Protein AF-A0A6N2L7S1-F1 (afdb_monomer_lite)

pLDDT: mean 70.57, std 21.83, range [25.69, 96.38]

Radius of gyration: 26.54 Å; chains: 1; bounding box: 59×79×77 Å

Foldseek 3Di:
DDDDDDDPPDDCPPVVLVVVLPDPDPPPPPDDDDDDDDDDDDDDDDPPPPPPPPDPDDPVVVVVVVVVVVVVVVVVVVNVVSVVVVLVVVLVVLCVVVDDPCVVVVVVVVCVVPPHPPDPVVVVVVLLVVLVSVLLSVLLSCLSPPVLVVLLVVLCVLLVDDLVRSVVVVVVQVVVPPDDPVSLLVLLLSLLSNLCSVPSVLSNVLSVPDDDDDDALVVLLVLLVVLVVVLVVPDDDPQVRVVSLVSSLVVSCVSCPVVLCSVVVDDLLSSLLRADSNRPNVVVVSVVLVCLVVVPDDPDRQDPPDDDPPGCRRGPSSSNSVSNSSVHPVCVDSNRDPPDD

Structure (mmCIF, N/CA/C/O backbone):
data_AF-A0A6N2L7S1-F1
#
_entry.id   AF-A0A6N2L7S1-F1
#
loop_
_atom_site.group_PDB
_atom_site.id
_atom_site.type_symbol
_atom_site.label_atom_id
_atom_site.label_alt_id
_atom_site.label_comp_id
_atom_site.label_asym_id
_atom_site.label_entity_id
_atom_site.label_seq_id
_atom_site.pdbx_PDB_ins_code
_atom_site.Cartn_x
_atom_site.Cartn_y
_atom_site.Cartn_z
_atom_site.occupancy
_atom_site.B_iso_or_equiv
_atom_site.auth_seq_id
_atom_site.auth_comp_id
_atom_site.auth_asym_id
_atom_site.auth_atom_id
_atom_site.pdbx_PDB_model_num
ATOM 1 N N . MET A 1 1 ? 24.025 54.341 23.917 1.00 31.86 1 MET A N 1
ATOM 2 C CA . MET A 1 1 ? 23.744 54.220 22.474 1.00 31.86 1 MET A CA 1
ATOM 3 C C . MET A 1 1 ? 24.009 52.761 22.139 1.00 31.86 1 MET A C 1
ATOM 5 O O . MET A 1 1 ? 25.158 52.392 21.966 1.00 31.86 1 MET A O 1
ATOM 9 N N . GLU A 1 2 ? 23.108 51.860 22.527 1.00 32.94 2 GLU A N 1
ATOM 10 C CA . GLU A 1 2 ? 21.907 51.470 21.761 1.00 32.94 2 GLU A CA 1
ATOM 11 C C . GLU A 1 2 ? 22.258 51.036 20.339 1.00 32.94 2 GLU A C 1
ATOM 13 O O . GLU A 1 2 ? 22.512 51.877 19.484 1.00 32.94 2 GLU A O 1
ATOM 18 N N . LEU A 1 3 ? 22.258 49.718 20.133 1.00 32.75 3 LEU A N 1
ATOM 19 C CA . LEU A 1 3 ? 21.540 49.059 19.046 1.00 32.75 3 LEU A CA 1
ATOM 20 C C . LEU A 1 3 ? 21.247 47.623 19.500 1.00 32.75 3 LEU A C 1
ATOM 22 O O . LEU A 1 3 ? 22.090 46.730 19.461 1.00 32.75 3 LEU A O 1
ATOM 26 N N . GLU A 1 4 ? 20.045 47.486 20.045 1.00 32.34 4 GLU A N 1
ATOM 27 C CA . GLU A 1 4 ? 19.327 46.241 20.266 1.00 32.34 4 GLU A CA 1
ATOM 28 C C . GLU A 1 4 ? 18.963 45.546 18.943 1.00 32.34 4 GLU A C 1
ATOM 30 O O . GLU A 1 4 ? 18.707 46.199 17.933 1.00 32.34 4 GLU A O 1
ATOM 35 N N . MET A 1 5 ? 18.770 44.229 19.078 1.00 33.53 5 MET A N 1
ATOM 36 C CA . MET A 1 5 ? 17.765 43.396 18.406 1.00 33.53 5 MET A CA 1
ATOM 37 C C . MET A 1 5 ? 17.984 42.894 16.966 1.00 33.53 5 MET A C 1
ATOM 39 O O . MET A 1 5 ? 18.444 43.605 16.083 1.00 33.53 5 MET A O 1
ATOM 43 N N . ILE A 1 6 ? 17.437 41.675 16.766 1.00 30.23 6 ILE A N 1
ATOM 44 C CA . ILE A 1 6 ? 17.234 40.872 15.537 1.00 30.23 6 ILE A CA 1
ATOM 45 C C . ILE A 1 6 ? 18.405 39.889 15.288 1.00 30.23 6 ILE A C 1
ATOM 47 O O . ILE A 1 6 ? 19.521 40.318 15.050 1.00 30.23 6 ILE A O 1
ATOM 51 N N . SER A 1 7 ? 18.283 38.556 15.307 1.00 34.47 7 SER A N 1
ATOM 52 C CA . SER A 1 7 ? 17.150 37.632 15.462 1.00 34.47 7 SER A CA 1
ATOM 53 C C . SER A 1 7 ? 17.681 36.207 15.723 1.00 34.47 7 SER A C 1
ATOM 55 O O . SER A 1 7 ? 18.105 35.526 14.791 1.00 34.47 7 SER A O 1
ATOM 57 N N . GLU A 1 8 ? 17.609 35.717 16.960 1.00 33.09 8 GLU A N 1
ATOM 58 C CA . GLU A 1 8 ? 17.626 34.275 17.254 1.00 33.09 8 GLU A CA 1
ATOM 59 C C . GLU A 1 8 ? 16.173 33.802 17.359 1.00 33.09 8 GLU A C 1
ATOM 61 O O . GLU A 1 8 ? 15.615 33.615 18.436 1.00 33.09 8 GLU A O 1
ATOM 66 N N . SER A 1 9 ? 15.496 33.696 16.220 1.00 41.59 9 SER A N 1
ATOM 67 C CA . SER A 1 9 ? 14.125 33.186 16.178 1.00 41.59 9 SER A CA 1
ATOM 68 C C . SER A 1 9 ? 13.911 32.400 14.902 1.00 41.59 9 SER A C 1
ATOM 70 O O . SER A 1 9 ? 13.260 32.882 13.989 1.00 41.59 9 SER A O 1
ATOM 72 N N . ASN A 1 10 ? 14.511 31.220 14.815 1.00 37.53 10 ASN A N 1
ATOM 73 C CA . ASN A 1 10 ? 14.132 30.166 13.878 1.00 37.53 10 ASN A CA 1
ATOM 74 C C . ASN A 1 10 ? 14.988 28.961 14.233 1.00 37.53 10 ASN A C 1
ATOM 76 O O . ASN A 1 10 ? 16.110 28.929 13.769 1.00 37.53 10 ASN A O 1
ATOM 80 N N . HIS A 1 11 ? 14.521 28.052 15.096 1.00 44.50 11 HIS A N 1
ATOM 81 C CA . HIS A 1 11 ? 14.879 26.616 15.062 1.00 44.50 11 HIS A CA 1
ATOM 82 C C . HIS A 1 11 ? 14.251 25.774 16.184 1.00 44.50 11 HIS A C 1
ATOM 84 O O . HIS A 1 11 ? 14.793 24.734 16.532 1.00 44.50 11 HIS A O 1
ATOM 90 N N . ASP A 1 12 ? 13.076 26.134 16.718 1.00 45.81 12 ASP A N 1
ATOM 91 C CA . ASP A 1 12 ? 12.458 25.261 17.729 1.00 45.81 12 ASP A CA 1
ATOM 92 C C . ASP A 1 12 ? 10.931 25.128 17.646 1.00 45.81 12 ASP A C 1
ATOM 94 O O . ASP A 1 12 ? 10.231 24.922 18.634 1.00 45.81 12 ASP A O 1
ATOM 98 N N . CYS A 1 13 ? 10.379 25.189 16.427 1.00 49.66 13 CYS A N 1
ATOM 99 C CA . CYS A 1 13 ? 8.950 24.937 16.201 1.00 49.66 13 CYS A CA 1
ATOM 100 C C . CYS A 1 13 ? 8.521 23.530 16.647 1.00 49.66 13 CYS A C 1
ATOM 102 O O . CYS A 1 13 ? 7.393 23.355 17.107 1.00 49.66 13 CYS A O 1
ATOM 104 N N . LEU A 1 14 ? 9.414 22.538 16.551 1.00 42.81 14 LEU A N 1
ATOM 105 C CA . LEU A 1 14 ? 9.108 21.162 16.935 1.00 42.81 14 LEU A CA 1
ATOM 106 C C . LEU A 1 14 ? 9.075 20.996 18.462 1.00 42.81 14 LEU A C 1
ATOM 108 O O . LEU A 1 14 ? 8.153 20.364 18.973 1.00 42.81 14 LEU A O 1
ATOM 112 N N . SER A 1 15 ? 10.007 21.605 19.207 1.00 49.06 15 SER A N 1
ATOM 113 C CA . SER A 1 15 ? 9.988 21.540 20.676 1.00 49.06 15 SER A CA 1
ATOM 114 C C . SER A 1 15 ? 8.808 22.315 21.259 1.00 49.06 15 SER A C 1
ATOM 116 O O . SER A 1 15 ? 8.179 21.852 22.209 1.00 49.06 15 SER A O 1
ATOM 118 N N . VAL A 1 16 ? 8.440 23.451 20.656 1.00 53.25 16 VAL A N 1
ATOM 119 C CA . VAL A 1 16 ? 7.263 24.233 21.050 1.00 53.25 16 VAL A CA 1
ATOM 120 C C . VAL A 1 16 ? 5.984 23.434 20.800 1.00 53.25 16 VAL A C 1
ATOM 122 O O . VAL A 1 16 ? 5.088 23.437 21.645 1.00 53.25 16 VAL A O 1
ATOM 125 N N . TYR A 1 17 ? 5.899 22.705 19.684 1.00 48.91 17 TYR A N 1
ATOM 126 C CA . TYR A 1 17 ? 4.750 21.850 19.385 1.00 48.91 17 TYR A CA 1
ATOM 127 C C . TYR A 1 17 ? 4.678 20.628 20.318 1.00 48.91 17 TYR A C 1
ATOM 129 O O . TYR A 1 17 ? 3.624 20.344 20.885 1.00 48.91 17 TYR A O 1
ATOM 137 N N . LEU A 1 18 ? 5.808 19.963 20.578 1.00 53.00 18 LEU A N 1
ATOM 138 C CA . LEU A 1 18 ? 5.902 18.843 21.525 1.00 53.00 18 LEU A CA 1
ATOM 139 C C . LEU A 1 18 ? 5.612 19.270 22.973 1.00 53.00 18 LEU A C 1
ATOM 141 O O . LEU A 1 18 ? 4.978 18.529 23.723 1.00 53.00 18 LEU A O 1
ATOM 145 N N . ASN A 1 19 ? 6.006 20.482 23.368 1.00 52.41 19 ASN A N 1
ATOM 146 C CA . ASN A 1 19 ? 5.674 21.043 24.678 1.00 52.41 19 ASN A CA 1
ATOM 147 C C . ASN A 1 19 ? 4.196 21.447 24.791 1.00 52.41 19 ASN A C 1
ATOM 149 O O . ASN A 1 19 ? 3.648 21.393 25.889 1.00 52.41 19 ASN A O 1
ATOM 153 N N . LYS A 1 20 ? 3.526 21.789 23.682 1.00 57.06 20 LYS A N 1
ATOM 154 C CA . LYS A 1 20 ? 2.066 21.995 23.642 1.00 57.06 20 LYS A CA 1
ATOM 155 C C . LYS A 1 20 ? 1.268 20.689 23.694 1.00 57.06 20 LYS A C 1
ATOM 157 O O . LYS A 1 20 ? 0.130 20.705 24.148 1.00 57.06 20 LYS A O 1
ATOM 162 N N . LEU A 1 21 ? 1.860 19.573 23.263 1.00 46.25 21 LEU A N 1
ATOM 163 C CA . LEU A 1 21 ? 1.271 18.232 23.360 1.00 46.25 21 LEU A CA 1
ATOM 164 C C . LEU A 1 21 ? 1.403 17.609 24.761 1.00 46.25 21 LEU A C 1
ATOM 166 O O . LEU A 1 21 ? 0.723 16.626 25.055 1.00 46.25 21 LEU A O 1
ATOM 170 N N . LYS A 1 22 ? 2.244 18.166 25.647 1.00 48.47 22 LYS A N 1
ATOM 171 C CA . LYS A 1 22 ? 2.275 17.753 27.056 1.00 48.47 22 LYS A CA 1
ATOM 172 C C . LYS A 1 22 ? 0.979 18.202 27.748 1.00 48.47 22 LYS A C 1
ATOM 174 O O . LYS A 1 22 ? 0.650 19.387 27.686 1.00 48.47 22 LYS A O 1
ATOM 179 N N . PRO A 1 23 ? 0.252 17.302 28.433 1.00 43.22 23 PRO A N 1
ATOM 180 C CA . PRO A 1 23 ? -1.001 17.652 29.092 1.00 43.22 23 PRO A CA 1
ATOM 181 C C . PRO A 1 23 ? -0.764 18.708 30.181 1.00 43.22 23 PRO A C 1
ATOM 183 O O . PRO A 1 23 ? -0.111 18.446 31.189 1.00 43.22 23 PRO A O 1
ATOM 186 N N . GLN A 1 24 ? -1.314 19.907 29.984 1.00 45.56 24 GLN A N 1
ATOM 187 C CA . GLN A 1 24 ? -1.264 21.019 30.939 1.00 45.56 24 GLN A CA 1
ATOM 188 C C . GLN A 1 24 ? -2.385 20.926 31.985 1.00 45.56 24 GLN A C 1
ATOM 190 O O . GLN A 1 24 ? -3.158 21.862 32.157 1.00 45.56 24 GLN A O 1
ATOM 195 N N . ASN A 1 25 ? -2.488 19.801 32.695 1.00 39.44 25 ASN A N 1
ATOM 196 C CA . ASN A 1 25 ? -3.383 19.695 33.848 1.00 39.44 25 ASN A CA 1
ATOM 197 C C . ASN A 1 25 ? -2.580 19.419 35.124 1.00 39.44 25 ASN A C 1
ATOM 199 O O . ASN A 1 25 ? -2.326 18.260 35.441 1.00 39.44 25 ASN A O 1
ATOM 203 N N . PRO A 1 26 ? -2.218 20.462 35.893 1.00 41.34 26 PRO A N 1
ATOM 204 C CA . PRO A 1 26 ? -1.715 20.307 37.253 1.00 41.34 26 PRO A CA 1
ATOM 205 C C . PRO A 1 26 ? -2.836 20.131 38.298 1.00 41.34 26 PRO A C 1
ATOM 207 O O . PRO A 1 26 ? -2.570 20.179 39.492 1.00 41.34 26 PRO A O 1
ATOM 210 N N . GLN A 1 27 ? -4.093 19.905 37.896 1.00 41.94 27 GLN A N 1
ATOM 211 C CA . GLN A 1 27 ? -5.196 19.646 38.829 1.00 41.94 27 GLN A CA 1
ATOM 212 C C . GLN A 1 27 ? -5.637 18.183 38.806 1.00 41.94 27 GLN A C 1
ATOM 214 O O . GLN A 1 27 ? -6.716 17.847 38.335 1.00 41.94 27 GLN A O 1
ATOM 219 N N . LEU A 1 28 ? -4.773 17.315 39.324 1.00 38.22 28 LEU A N 1
ATOM 220 C CA . LEU A 1 28 ? -5.149 16.089 40.038 1.00 38.22 28 LEU A CA 1
ATOM 221 C C . LEU A 1 28 ? -3.943 15.634 40.868 1.00 38.22 28 LEU A C 1
ATOM 223 O O . LEU A 1 28 ? -3.491 14.495 40.809 1.00 38.22 28 LEU A O 1
ATOM 227 N N . ASP A 1 29 ? -3.412 16.576 41.647 1.00 34.19 29 ASP A N 1
ATOM 228 C CA . ASP A 1 29 ? -2.566 16.267 42.790 1.00 34.19 29 ASP A CA 1
ATOM 229 C C . ASP A 1 29 ? -3.495 15.872 43.948 1.00 34.19 29 ASP A C 1
ATOM 231 O O . ASP A 1 29 ? -3.912 16.684 44.770 1.00 34.19 29 ASP A O 1
ATOM 235 N N . LEU A 1 30 ? -3.922 14.610 43.944 1.00 33.94 30 LEU A N 1
ATOM 236 C CA . LEU A 1 30 ? -4.395 13.943 45.151 1.00 33.94 30 LEU A CA 1
ATOM 237 C C . LEU A 1 30 ? -3.366 12.873 45.497 1.00 33.94 30 LEU A C 1
ATOM 239 O O . LEU A 1 30 ? -3.510 11.706 45.148 1.00 33.94 30 LEU A O 1
ATOM 243 N N . VAL A 1 31 ? -2.295 13.350 46.134 1.00 34.12 31 VAL A N 1
ATOM 244 C CA . VAL A 1 31 ? -1.512 12.696 47.188 1.00 34.12 31 VAL A CA 1
ATOM 245 C C . VAL A 1 31 ? -1.509 11.166 47.125 1.00 34.12 31 VAL A C 1
ATOM 247 O O . VAL A 1 31 ? -2.366 10.495 47.699 1.00 34.12 31 VAL A O 1
ATOM 250 N N . LEU A 1 32 ? -0.440 10.614 46.559 1.00 30.20 32 LEU A N 1
ATOM 251 C CA . LEU A 1 32 ? 0.141 9.392 47.101 1.00 30.20 32 LEU A CA 1
ATOM 252 C C . LEU A 1 32 ? 1.653 9.599 47.219 1.00 30.20 32 LEU A C 1
ATOM 254 O O . LEU A 1 32 ? 2.407 9.475 46.253 1.00 30.20 32 LEU A O 1
ATOM 258 N N . GLU A 1 33 ? 2.092 9.990 48.416 1.00 29.80 33 GLU A N 1
ATOM 259 C CA . GLU A 1 33 ? 3.508 10.110 48.747 1.00 29.80 33 GLU A CA 1
ATOM 260 C C . GLU A 1 33 ? 4.236 8.772 48.539 1.00 29.80 33 GLU A C 1
ATOM 262 O O . GLU A 1 33 ? 4.063 7.794 49.263 1.00 29.80 33 GLU A O 1
ATOM 267 N N . ARG A 1 34 ? 5.086 8.775 47.513 1.00 33.88 34 ARG A N 1
ATOM 268 C CA . ARG A 1 34 ? 6.397 8.128 47.390 1.00 33.88 34 ARG A CA 1
ATOM 269 C C . ARG A 1 34 ? 6.880 7.318 48.611 1.00 33.88 34 ARG A C 1
ATOM 271 O O . ARG A 1 34 ? 7.312 7.887 49.612 1.00 33.88 34 ARG A O 1
ATOM 278 N N . ARG A 1 35 ? 7.105 6.012 48.407 1.00 28.17 35 ARG A N 1
ATOM 279 C CA . ARG A 1 35 ? 8.272 5.318 48.985 1.00 28.17 35 ARG A CA 1
ATOM 280 C C . ARG A 1 35 ? 8.756 4.148 48.109 1.00 28.17 35 ARG A C 1
ATOM 282 O O . ARG A 1 35 ? 8.061 3.156 47.973 1.00 28.17 35 ARG A O 1
ATOM 289 N N . GLY A 1 36 ? 9.990 4.275 47.603 1.00 26.50 36 GLY A N 1
ATOM 290 C CA . GLY A 1 36 ? 10.928 3.163 47.368 1.00 26.50 36 GLY A CA 1
ATOM 291 C C . GLY A 1 36 ? 10.921 2.459 46.003 1.00 26.50 36 GLY A C 1
ATOM 292 O O . GLY A 1 36 ? 10.089 1.604 45.744 1.00 26.50 36 GLY A O 1
ATOM 293 N N . PHE A 1 37 ? 11.940 2.738 45.185 1.00 32.38 37 PHE A N 1
ATOM 294 C CA . PHE A 1 37 ? 12.461 1.823 44.155 1.00 32.38 37 PHE A CA 1
ATOM 295 C C . PHE A 1 37 ? 13.005 0.536 44.804 1.00 32.38 37 PHE A C 1
ATOM 297 O O . PHE A 1 37 ? 13.737 0.685 45.775 1.00 32.38 37 PHE A O 1
ATOM 304 N N . VAL A 1 38 ? 12.751 -0.655 44.228 1.00 29.78 38 VAL A N 1
ATOM 305 C CA . VAL A 1 38 ? 13.726 -1.736 43.900 1.00 29.78 38 VAL A CA 1
ATOM 306 C C . VAL A 1 38 ? 13.044 -2.822 43.028 1.00 29.78 38 VAL A C 1
ATOM 308 O O . VAL A 1 38 ? 11.978 -3.317 43.363 1.00 29.78 38 VAL A O 1
ATOM 311 N N . LYS A 1 39 ? 13.720 -3.131 41.910 1.00 30.72 39 LYS A N 1
ATOM 312 C CA . LYS A 1 39 ? 13.829 -4.347 41.068 1.00 30.72 39 LYS A CA 1
ATOM 313 C C . LYS A 1 3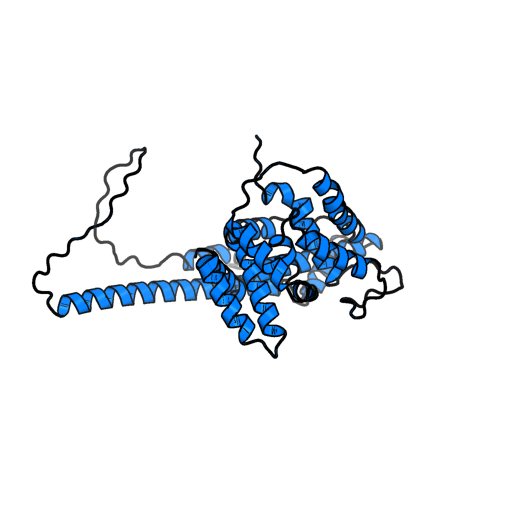9 ? 12.960 -5.616 41.262 1.00 30.72 39 LYS A C 1
ATOM 315 O O . LYS A 1 39 ? 12.828 -6.147 42.354 1.00 30.72 39 LYS A O 1
ATOM 320 N N . ASP A 1 40 ? 12.682 -6.177 40.076 1.00 25.84 40 ASP A N 1
ATOM 321 C CA . ASP A 1 40 ? 12.617 -7.589 39.653 1.00 25.84 40 ASP A CA 1
ATOM 322 C C . ASP A 1 40 ? 11.337 -8.433 39.857 1.00 25.84 40 ASP A C 1
ATOM 324 O O . ASP A 1 40 ? 11.034 -8.928 40.933 1.00 25.84 40 ASP A O 1
ATOM 328 N N . SER A 1 41 ? 10.750 -8.752 38.693 1.00 27.94 41 SER A N 1
ATOM 329 C CA . SER A 1 41 ? 10.197 -10.050 38.271 1.00 27.94 41 SER A CA 1
ATOM 330 C C . SER A 1 41 ? 8.797 -10.509 38.715 1.00 27.94 41 SER A C 1
ATOM 332 O O . SER A 1 41 ? 8.367 -10.361 39.849 1.00 27.94 41 SER A O 1
ATOM 334 N N . MET A 1 42 ? 8.193 -11.224 37.756 1.00 25.80 42 MET A N 1
ATOM 335 C CA . MET A 1 42 ? 7.105 -12.203 37.838 1.00 25.80 42 MET A CA 1
ATOM 336 C C . MET A 1 42 ? 5.653 -11.712 37.910 1.00 25.80 42 MET A C 1
ATOM 338 O O . MET A 1 42 ? 5.126 -11.328 38.944 1.00 25.80 42 MET A O 1
ATOM 342 N N . VAL A 1 43 ? 5.004 -11.836 36.743 1.00 37.94 43 VAL A N 1
ATOM 343 C CA . VAL A 1 43 ? 3.719 -12.521 36.514 1.00 37.94 43 VAL A CA 1
ATOM 344 C C . VAL A 1 43 ? 2.897 -12.786 37.775 1.00 37.94 43 VAL A C 1
ATOM 346 O O . VAL A 1 43 ? 3.268 -13.649 38.561 1.00 37.94 43 VAL A O 1
ATOM 349 N N . LEU A 1 44 ? 1.709 -12.186 37.849 1.00 25.69 44 LEU A N 1
ATOM 350 C CA . LEU A 1 44 ? 0.497 -12.882 38.276 1.00 25.69 44 LEU A CA 1
ATOM 351 C C . LEU A 1 44 ? -0.719 -12.205 37.638 1.00 25.69 44 LEU A C 1
ATOM 353 O O . LEU A 1 44 ? -1.035 -11.043 37.879 1.00 25.69 44 LEU A O 1
ATOM 357 N N . SER A 1 45 ? -1.346 -12.977 36.755 1.00 40.81 45 SER A N 1
ATOM 358 C CA . SER A 1 45 ? -2.745 -12.860 36.378 1.00 40.81 45 SER A CA 1
ATOM 359 C C . SER A 1 45 ? -3.588 -12.822 37.645 1.00 40.81 45 SER A C 1
ATOM 361 O O . SER A 1 45 ? -3.554 -13.779 38.414 1.00 40.81 45 SER A O 1
ATOM 363 N N . GLU A 1 46 ? -4.378 -11.773 37.830 1.00 27.77 46 GLU A N 1
ATOM 364 C CA . GLU A 1 46 ? -5.510 -11.842 38.743 1.00 27.77 46 GLU A CA 1
ATOM 365 C C . GLU A 1 46 ? -6.706 -11.171 38.074 1.00 27.77 46 GLU A C 1
ATOM 367 O O . GLU A 1 46 ? -6.792 -9.950 37.923 1.00 27.77 46 GLU A O 1
ATOM 372 N N . GLU A 1 47 ? -7.591 -12.036 37.575 1.00 33.19 47 GLU A N 1
ATOM 373 C CA . GLU A 1 47 ? -8.957 -11.714 37.204 1.00 33.19 47 GLU A CA 1
ATOM 374 C C . GLU A 1 47 ? -9.572 -10.844 38.298 1.00 33.19 47 GLU A C 1
ATOM 376 O O . GLU A 1 47 ? -9.762 -11.284 39.434 1.00 33.19 47 GLU A O 1
ATOM 381 N N . ILE A 1 48 ? -9.948 -9.616 37.948 1.00 37.28 48 ILE A N 1
ATOM 382 C CA . ILE A 1 48 ? -10.809 -8.800 38.799 1.00 37.28 48 ILE A CA 1
ATOM 383 C C . ILE A 1 48 ? -12.221 -9.385 38.691 1.00 37.28 48 ILE A C 1
ATOM 385 O O . ILE A 1 48 ? -13.105 -8.865 38.014 1.00 37.28 48 ILE A O 1
ATOM 389 N N . SER A 1 49 ? -12.428 -10.492 39.400 1.00 35.84 49 SER A N 1
ATOM 390 C CA . SER A 1 49 ? -13.733 -10.945 39.858 1.00 35.84 49 SER A CA 1
ATOM 391 C C . SER A 1 49 ? -14.208 -9.984 40.947 1.00 35.84 49 SER A C 1
ATOM 393 O O . SER A 1 49 ? -14.229 -10.312 42.134 1.00 35.84 49 SER A O 1
ATOM 395 N N . GLN A 1 50 ? -14.588 -8.762 40.568 1.00 33.84 50 GLN A N 1
ATOM 396 C CA . GLN A 1 50 ? -15.374 -7.916 41.459 1.00 33.84 50 GLN A CA 1
ATOM 397 C C . GLN A 1 50 ? -16.795 -8.462 41.488 1.00 33.84 50 GLN A C 1
ATOM 399 O O . GLN A 1 50 ? -17.670 -8.099 40.707 1.00 33.84 50 GLN A O 1
ATOM 404 N N . THR A 1 51 ? -17.000 -9.375 42.433 1.00 35.75 51 THR A N 1
ATOM 405 C CA . THR A 1 51 ? -18.319 -9.780 42.900 1.00 35.75 51 THR A CA 1
ATOM 406 C C . THR A 1 51 ? -18.962 -8.547 43.533 1.00 35.75 51 THR A C 1
ATOM 408 O O . THR A 1 51 ? -18.799 -8.282 44.725 1.00 35.75 51 THR A O 1
ATOM 411 N N . VAL A 1 52 ? -19.653 -7.744 42.724 1.00 37.50 52 VAL A N 1
ATOM 412 C CA . VAL A 1 52 ? -20.481 -6.642 43.212 1.00 37.50 52 VAL A CA 1
ATOM 413 C C . VAL A 1 52 ? -21.647 -7.280 43.957 1.00 37.50 52 VAL A C 1
ATOM 415 O O . VAL A 1 52 ? -22.620 -7.746 43.366 1.00 37.50 52 VAL A O 1
ATOM 418 N N . ARG A 1 53 ? -21.543 -7.344 45.289 1.00 37.53 53 ARG A N 1
ATOM 419 C CA . ARG A 1 53 ? -22.722 -7.511 46.138 1.00 37.53 53 ARG A CA 1
ATOM 420 C C . ARG A 1 53 ? -23.662 -6.364 45.783 1.00 37.53 53 ARG A C 1
ATOM 422 O O . ARG A 1 53 ? -23.307 -5.210 46.003 1.00 37.53 53 ARG A O 1
ATOM 429 N N . PHE A 1 54 ? -24.838 -6.689 45.246 1.00 39.78 54 PHE A N 1
ATOM 430 C CA . PHE A 1 54 ? -25.950 -5.757 45.050 1.00 39.78 54 PHE A CA 1
ATOM 431 C C . PHE A 1 54 ? -26.447 -5.254 46.419 1.00 39.78 54 PHE A C 1
ATOM 433 O O . PHE A 1 54 ? -27.486 -5.663 46.930 1.00 39.78 54 PHE A O 1
ATOM 440 N N . GLY A 1 55 ? -25.665 -4.383 47.051 1.00 42.59 55 GLY A N 1
ATOM 441 C CA . GLY A 1 55 ? -26.151 -3.441 48.042 1.00 42.59 55 GLY A CA 1
ATOM 442 C C . GLY A 1 55 ? -26.837 -2.321 47.278 1.00 42.59 55 GLY A C 1
ATOM 443 O O . GLY A 1 55 ? -26.212 -1.715 46.417 1.00 42.59 55 GLY A O 1
ATOM 444 N N . ARG A 1 56 ? -28.134 -2.140 47.548 1.00 46.28 56 ARG A N 1
ATOM 445 C CA . ARG A 1 56 ? -29.052 -1.106 47.039 1.00 46.28 56 ARG A CA 1
ATOM 446 C C . ARG A 1 56 ? -28.325 0.050 46.323 1.00 46.28 56 ARG A C 1
ATOM 448 O O . ARG A 1 56 ? -27.903 0.999 46.972 1.00 46.28 56 ARG A O 1
ATOM 455 N N . SER A 1 57 ? -28.168 -0.053 45.001 1.00 46.75 57 SER A N 1
ATOM 456 C CA . SER A 1 57 ? -27.576 1.015 44.195 1.00 46.75 57 SER A CA 1
ATOM 457 C C . SER A 1 57 ? -28.515 2.214 44.231 1.00 46.75 57 SER A C 1
ATOM 459 O O . SER A 1 57 ? -29.652 2.128 43.759 1.00 46.75 57 SER A O 1
ATOM 461 N N . THR A 1 58 ? -28.071 3.310 44.830 1.00 60.50 58 THR A N 1
ATOM 462 C CA . THR A 1 58 ? -28.761 4.594 44.731 1.00 60.50 58 THR A CA 1
ATOM 463 C C . THR A 1 58 ? -28.552 5.182 43.335 1.00 60.50 58 THR A C 1
ATOM 465 O O . THR A 1 58 ? -27.490 5.013 42.743 1.00 60.50 58 THR A O 1
ATOM 468 N N . ASP A 1 59 ? -29.571 5.857 42.799 1.00 57.22 59 ASP A N 1
ATOM 469 C CA . ASP A 1 59 ? -29.602 6.451 41.445 1.00 57.22 59 ASP A CA 1
ATOM 470 C C . ASP A 1 59 ? -28.400 7.397 41.168 1.00 57.22 59 ASP A C 1
ATOM 472 O O . ASP A 1 59 ? -27.902 7.524 40.044 1.00 57.22 59 ASP A O 1
ATOM 476 N N . ASP A 1 60 ? -27.849 7.978 42.238 1.00 66.00 60 ASP A N 1
ATOM 477 C CA . ASP A 1 60 ? -26.639 8.811 42.246 1.00 66.00 60 ASP A CA 1
ATOM 478 C C . ASP A 1 60 ? -25.363 8.061 41.809 1.00 66.00 60 ASP A C 1
ATOM 480 O O . ASP A 1 60 ? -24.506 8.635 41.131 1.00 66.00 60 ASP A O 1
ATOM 484 N N . ASP A 1 61 ? -25.230 6.769 42.130 1.00 71.62 61 ASP A N 1
ATOM 485 C CA . ASP A 1 61 ? -24.029 5.987 41.800 1.00 71.62 61 ASP A CA 1
ATOM 486 C C . ASP A 1 61 ? -23.968 5.646 40.307 1.00 71.62 61 ASP A C 1
ATOM 488 O O . ASP A 1 61 ? -22.899 5.696 39.691 1.00 71.62 61 ASP A O 1
ATOM 492 N N . LEU A 1 62 ? -25.123 5.363 39.695 1.00 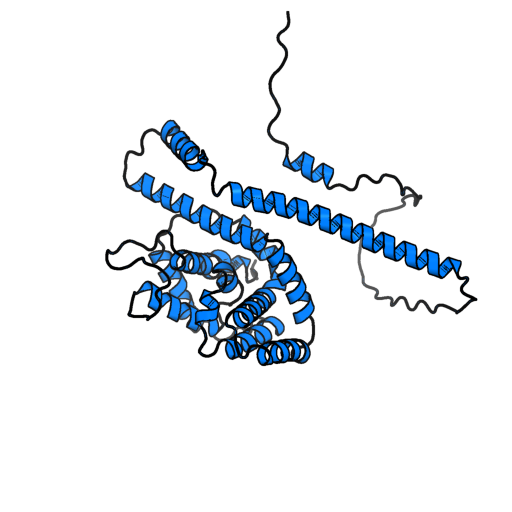72.06 62 LEU A N 1
ATOM 493 C CA . LEU A 1 62 ? -25.226 5.117 38.256 1.00 72.06 62 LEU A CA 1
ATOM 494 C C . LEU A 1 62 ? -24.933 6.399 37.467 1.00 72.06 62 LEU A C 1
ATOM 496 O O . LEU A 1 62 ? -24.203 6.367 36.473 1.00 72.06 62 LEU A O 1
ATOM 500 N N . THR A 1 63 ? -25.435 7.539 37.945 1.00 82.12 63 THR A N 1
ATOM 501 C CA . THR A 1 63 ? -25.180 8.856 37.346 1.00 82.12 63 THR A CA 1
ATOM 502 C C . THR A 1 63 ? -23.694 9.214 37.415 1.00 82.12 63 THR A C 1
ATOM 504 O O . THR A 1 63 ? -23.108 9.643 36.418 1.00 82.12 63 THR A O 1
ATOM 507 N N . LYS A 1 64 ? -23.041 8.951 38.553 1.00 80.00 64 LYS A N 1
ATOM 508 C CA . LYS A 1 64 ? -21.603 9.180 38.746 1.00 80.00 64 LYS A CA 1
ATOM 509 C C . LYS A 1 64 ? -20.732 8.285 37.859 1.00 80.00 64 LYS A C 1
ATOM 511 O O . LYS A 1 64 ? -19.795 8.786 37.236 1.00 80.00 64 LYS A O 1
ATOM 516 N N . LEU A 1 65 ? -21.055 6.992 37.755 1.00 83.31 65 LEU A N 1
ATOM 517 C CA . LEU A 1 65 ? -20.365 6.061 36.851 1.00 83.31 65 LEU A CA 1
ATOM 518 C C . LEU A 1 65 ? -20.533 6.475 35.383 1.00 83.31 65 LEU A C 1
ATOM 520 O O . LEU A 1 65 ? -19.565 6.481 34.622 1.00 83.31 65 LEU A O 1
ATOM 524 N N . THR A 1 66 ? -21.740 6.889 34.996 1.00 83.44 66 THR A N 1
ATOM 525 C CA . THR A 1 66 ? -22.029 7.335 33.627 1.00 83.44 66 THR A CA 1
ATOM 526 C C . THR A 1 66 ? -21.259 8.608 33.285 1.00 83.44 66 THR A C 1
ATOM 528 O O . THR A 1 66 ? -20.628 8.676 32.232 1.00 83.44 66 THR A O 1
ATOM 531 N N . LEU A 1 67 ? -21.233 9.595 34.188 1.00 86.19 67 LEU A N 1
ATOM 532 C CA . LEU A 1 67 ? -20.441 10.816 34.017 1.00 86.19 67 LEU A CA 1
ATOM 533 C C . LEU A 1 67 ? -18.950 10.506 33.882 1.00 86.19 67 LEU A C 1
ATOM 535 O O . LEU A 1 67 ? -18.292 11.051 32.999 1.00 86.19 67 LEU A O 1
ATOM 539 N N . GLN A 1 68 ? -18.417 9.601 34.704 1.00 88.31 68 GLN A N 1
ATOM 540 C CA . GLN A 1 68 ? -17.013 9.208 34.628 1.00 88.31 68 GLN A CA 1
ATOM 541 C C . GLN A 1 68 ? -16.663 8.577 33.271 1.00 88.31 68 GLN A C 1
ATOM 543 O O . GLN A 1 68 ? -15.640 8.926 32.682 1.00 88.31 68 GLN A O 1
ATOM 548 N N . GLU A 1 69 ? -17.507 7.690 32.741 1.00 87.75 69 GLU A N 1
ATOM 549 C CA . GLU A 1 69 ? -17.299 7.097 31.415 1.00 87.75 69 GLU A CA 1
ATOM 550 C C . GLU A 1 69 ? -17.459 8.117 30.278 1.00 87.75 69 GLU A C 1
ATOM 552 O O . GLU A 1 69 ? -16.700 8.085 29.307 1.00 87.75 69 GLU A O 1
ATOM 557 N N . VAL A 1 70 ? -18.382 9.076 30.408 1.00 88.38 70 VAL A N 1
ATOM 558 C CA . VAL A 1 70 ? -18.517 10.190 29.456 1.00 88.38 70 VAL A CA 1
ATOM 559 C C . VAL A 1 70 ? -17.261 11.060 29.459 1.00 88.38 70 VAL A C 1
ATOM 561 O O . VAL A 1 70 ? -16.735 11.348 28.386 1.00 88.38 70 VAL A O 1
ATOM 564 N N . PHE A 1 71 ? -16.719 11.413 30.628 1.00 85.12 71 PHE A N 1
ATOM 565 C CA . PHE A 1 71 ? -15.473 12.178 30.719 1.00 85.12 71 PHE A CA 1
ATOM 566 C C . PHE A 1 71 ? -14.276 11.412 30.153 1.00 85.12 71 PHE A C 1
ATOM 568 O O . PHE A 1 71 ? -13.466 11.997 29.433 1.00 85.12 71 PHE A O 1
ATOM 575 N N . LYS A 1 72 ? -14.174 10.099 30.404 1.00 87.88 72 LYS A N 1
ATOM 576 C CA . LYS A 1 72 ? -13.136 9.253 29.790 1.00 87.88 72 LYS A CA 1
ATOM 577 C C . LYS A 1 72 ? -13.240 9.261 28.267 1.00 87.88 72 LYS A C 1
ATOM 579 O O . LYS A 1 72 ? -12.234 9.466 27.588 1.00 87.88 72 LYS A O 1
ATOM 584 N N . ARG A 1 73 ? -14.450 9.094 27.723 1.00 86.81 73 ARG A N 1
ATOM 585 C CA . ARG A 1 73 ? -14.694 9.157 26.273 1.00 86.81 73 ARG A CA 1
ATOM 586 C C . ARG A 1 73 ? -14.374 10.531 25.704 1.00 86.81 73 ARG A C 1
ATOM 588 O O . ARG A 1 73 ? -13.704 10.610 24.683 1.00 86.81 73 ARG A O 1
ATOM 595 N N . GLN A 1 74 ? -14.802 11.604 26.361 1.00 88.31 74 GLN A N 1
ATOM 596 C CA . GLN A 1 74 ? -14.529 12.969 25.918 1.00 88.31 74 GLN A CA 1
ATOM 597 C C . GLN A 1 74 ? -13.028 13.276 25.926 1.00 88.31 74 GLN A C 1
ATOM 599 O O . GLN A 1 74 ? -12.523 13.871 24.978 1.00 88.31 74 GLN A O 1
ATOM 604 N N . SER A 1 75 ? -12.309 12.824 26.956 1.00 83.31 75 SER A N 1
ATOM 605 C CA . SER A 1 75 ? -10.851 12.925 27.028 1.00 83.31 75 SER A CA 1
ATOM 606 C C . SER A 1 75 ? -10.188 12.190 25.860 1.00 83.31 75 SER A C 1
ATOM 608 O O . SER A 1 75 ? -9.396 12.784 25.131 1.00 83.31 75 SER A O 1
ATOM 610 N N . ALA A 1 76 ? -10.592 10.944 25.591 1.00 84.88 76 ALA A N 1
ATOM 611 C CA . ALA A 1 76 ? -10.088 10.179 24.451 1.00 84.88 76 ALA A CA 1
ATOM 612 C C . ALA A 1 76 ? -10.382 10.867 23.104 1.00 84.88 76 ALA A C 1
ATOM 614 O O . ALA A 1 76 ? -9.491 10.977 22.265 1.00 84.88 76 ALA A O 1
ATOM 615 N N . VAL A 1 77 ? -11.600 11.387 22.909 1.00 84.56 77 VAL A N 1
ATOM 616 C CA . VAL A 1 77 ? -11.993 12.135 21.701 1.00 84.56 77 VAL A CA 1
ATOM 617 C C . VAL A 1 77 ? -11.149 13.402 21.532 1.00 84.56 77 VAL A C 1
ATOM 619 O O . VAL A 1 77 ? -10.688 13.685 20.428 1.00 84.56 77 VAL A O 1
ATOM 622 N N . SER A 1 78 ? -10.893 14.136 22.616 1.00 80.88 78 SER A N 1
ATOM 623 C CA . SER A 1 78 ? -10.036 15.328 22.609 1.00 80.88 78 SER A CA 1
ATOM 624 C C . SER A 1 78 ? -8.587 14.994 22.231 1.00 80.88 78 SER A C 1
ATOM 626 O O . SER A 1 78 ? -7.987 15.650 21.373 1.00 80.88 78 SER A O 1
ATOM 628 N N . CYS A 1 79 ? -8.032 13.922 22.806 1.00 81.38 79 CYS A N 1
ATOM 629 C CA . CYS A 1 79 ? -6.702 13.429 22.454 1.00 81.38 79 CYS A CA 1
ATOM 630 C C . CYS A 1 79 ? -6.619 13.022 20.977 1.00 81.38 79 CYS A C 1
ATOM 632 O O . CYS A 1 79 ? -5.677 13.420 20.293 1.00 81.38 79 CYS A O 1
ATOM 634 N N . ILE A 1 80 ? -7.613 12.287 20.467 1.00 83.19 80 ILE A N 1
ATOM 635 C CA . ILE A 1 80 ? -7.685 11.899 19.051 1.00 83.19 80 ILE A CA 1
ATOM 636 C C . ILE A 1 80 ? -7.745 13.141 18.161 1.00 83.19 80 ILE A C 1
ATOM 638 O O . ILE A 1 80 ? -6.986 13.225 17.206 1.00 83.19 80 ILE A O 1
ATOM 642 N N . SER A 1 81 ? -8.571 14.137 18.487 1.00 81.88 81 SER A N 1
ATOM 643 C CA . SER A 1 81 ? -8.661 15.379 17.705 1.00 81.88 81 SER A CA 1
ATOM 644 C C . SER A 1 81 ? -7.329 16.135 17.650 1.00 81.88 81 SER A C 1
ATOM 646 O O . SER A 1 81 ? -6.949 16.658 16.598 1.00 81.88 81 SER A O 1
ATOM 648 N N . THR A 1 82 ? -6.583 16.150 18.755 1.00 84.94 82 THR A N 1
ATOM 649 C CA . THR A 1 82 ? -5.265 16.792 18.816 1.00 84.94 82 THR A CA 1
ATOM 650 C C . THR A 1 82 ? -4.239 16.021 17.980 1.00 84.94 82 THR A C 1
ATOM 652 O O . THR A 1 82 ? -3.490 16.625 17.214 1.00 84.94 82 THR A O 1
ATOM 655 N N . LEU A 1 83 ? -4.237 14.686 18.072 1.00 84.19 83 LEU A N 1
ATOM 656 C CA . LEU A 1 83 ? -3.403 13.812 17.240 1.00 84.19 83 LEU A CA 1
ATOM 657 C C . LEU A 1 83 ? -3.717 13.972 15.751 1.00 84.19 83 LEU A C 1
ATOM 659 O O . LEU A 1 83 ? -2.800 14.094 14.949 1.00 84.19 83 LEU A O 1
ATOM 663 N N . GLU A 1 84 ? -4.998 14.018 15.388 1.00 82.94 84 GLU A N 1
ATOM 664 C CA . GLU A 1 84 ? -5.443 14.257 14.014 1.00 82.94 84 GLU A CA 1
ATOM 665 C C . GLU A 1 84 ? -4.940 15.606 13.495 1.00 82.94 84 GLU A C 1
ATOM 667 O O . GLU A 1 84 ? -4.436 15.676 12.381 1.00 82.94 84 GLU A O 1
ATOM 672 N N . THR A 1 85 ? -4.991 16.653 14.322 1.00 84.44 85 THR A N 1
ATOM 673 C CA . THR A 1 85 ? -4.468 17.976 13.955 1.00 84.44 85 THR A CA 1
ATOM 674 C C . THR A 1 85 ? -2.952 17.941 13.735 1.00 84.44 85 THR A C 1
ATOM 676 O O . THR A 1 85 ? -2.455 18.504 12.762 1.00 84.44 85 THR A O 1
ATOM 679 N N . GLY A 1 86 ? -2.203 17.265 14.612 1.00 83.12 86 GLY A N 1
ATOM 680 C CA . GLY A 1 86 ? -0.756 17.096 14.454 1.00 83.12 86 GLY A CA 1
ATOM 681 C C . GLY A 1 86 ? -0.383 16.281 13.217 1.00 83.12 86 GLY A C 1
ATOM 682 O O . GLY A 1 86 ? 0.564 16.628 12.512 1.00 83.12 86 GLY A O 1
ATOM 683 N N . LEU A 1 87 ? -1.158 15.240 12.917 1.00 85.25 87 LEU A N 1
ATOM 684 C CA . LEU A 1 87 ? -0.988 14.425 11.721 1.00 85.25 87 LEU A CA 1
ATOM 685 C C . LEU A 1 87 ? -1.269 15.225 10.449 1.00 85.25 87 LEU A C 1
ATOM 687 O O . LEU A 1 87 ? -0.483 15.151 9.511 1.00 85.25 87 LEU A O 1
ATOM 691 N N . ASP A 1 88 ? -2.335 16.027 10.432 1.00 81.69 88 ASP A N 1
ATOM 692 C CA . ASP A 1 88 ? -2.653 16.900 9.302 1.00 81.69 88 ASP A CA 1
ATOM 693 C C . ASP A 1 88 ? -1.526 17.918 9.069 1.00 81.69 88 ASP A C 1
ATOM 695 O O . ASP A 1 88 ? -1.139 18.158 7.927 1.00 81.69 88 ASP A O 1
ATOM 699 N N . VAL A 1 89 ? -0.939 18.483 10.130 1.00 84.00 89 VAL A N 1
ATOM 700 C CA . 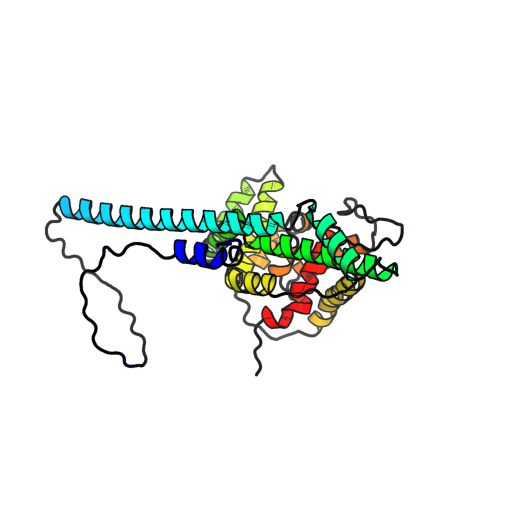VAL A 1 89 ? 0.229 19.375 10.019 1.00 84.00 89 VAL A CA 1
ATOM 701 C C . VAL A 1 89 ? 1.436 18.641 9.433 1.00 84.00 89 VAL A C 1
ATOM 703 O O . VAL A 1 89 ? 2.061 19.154 8.507 1.00 84.00 89 VAL A O 1
ATOM 706 N N . LEU A 1 90 ? 1.758 17.446 9.933 1.00 81.56 90 LEU A N 1
ATOM 707 C CA . LEU A 1 90 ? 2.904 16.661 9.465 1.00 81.56 90 LEU A CA 1
ATOM 708 C C . LEU A 1 90 ? 2.726 16.202 8.012 1.00 81.56 90 LEU A C 1
ATOM 710 O O . LEU A 1 90 ? 3.628 16.371 7.194 1.00 81.56 90 LEU A O 1
ATOM 714 N N . SER A 1 91 ? 1.551 15.667 7.683 1.00 77.69 91 SER A N 1
ATOM 715 C CA . SER A 1 91 ? 1.188 15.250 6.329 1.00 77.69 91 SER A CA 1
ATOM 716 C C . SER A 1 91 ? 1.251 16.433 5.367 1.00 77.69 91 SER A C 1
ATOM 718 O O . SER A 1 91 ? 1.878 16.340 4.312 1.00 77.69 91 SER A O 1
ATOM 720 N N . ASN A 1 92 ? 0.712 17.594 5.758 1.00 78.00 92 ASN A N 1
ATOM 721 C CA . ASN A 1 92 ? 0.830 18.806 4.956 1.00 78.00 92 ASN A CA 1
ATOM 722 C C . ASN A 1 92 ? 2.278 19.280 4.829 1.00 78.00 92 ASN A C 1
ATOM 724 O O . ASN A 1 92 ? 2.651 19.690 3.742 1.00 78.00 92 ASN A O 1
ATOM 728 N N . ALA A 1 93 ? 3.116 19.194 5.863 1.00 78.38 93 ALA A N 1
ATOM 729 C CA . ALA A 1 93 ? 4.530 19.560 5.758 1.00 78.38 93 ALA A CA 1
ATOM 730 C C . ALA A 1 93 ? 5.277 18.677 4.740 1.00 78.38 93 ALA A C 1
ATOM 732 O O . ALA A 1 93 ? 5.979 19.197 3.874 1.00 78.38 93 ALA A O 1
ATOM 733 N N . ILE A 1 94 ? 5.046 17.361 4.776 1.00 76.75 94 ILE A N 1
ATOM 734 C CA . ILE A 1 94 ? 5.607 16.388 3.819 1.00 76.75 94 ILE A CA 1
ATOM 735 C C . ILE A 1 94 ? 5.042 16.611 2.408 1.00 76.75 94 ILE A C 1
ATOM 737 O O . ILE A 1 94 ? 5.728 16.412 1.406 1.00 76.75 94 ILE A O 1
ATOM 741 N N . ARG A 1 95 ? 3.791 17.070 2.312 1.00 71.12 95 ARG A N 1
ATOM 742 C CA . ARG A 1 95 ? 3.156 17.462 1.052 1.00 71.12 95 ARG A CA 1
ATOM 743 C C . ARG A 1 95 ? 3.532 18.873 0.598 1.00 71.12 95 ARG A C 1
ATOM 745 O O . ARG A 1 95 ? 3.261 19.205 -0.543 1.00 71.12 95 ARG A O 1
ATOM 752 N N . CYS A 1 96 ? 4.093 19.731 1.439 1.00 56.25 96 CYS A N 1
ATOM 753 C CA . CYS A 1 96 ? 4.483 21.098 1.080 1.00 56.25 96 CYS A CA 1
ATOM 754 C C . CYS A 1 96 ? 5.937 21.167 0.615 1.00 56.25 96 CYS A C 1
ATOM 756 O O . CYS A 1 96 ? 6.243 22.005 -0.225 1.00 56.25 96 CYS A O 1
ATOM 758 N N . SER A 1 97 ? 6.784 20.206 0.997 1.00 56.84 97 SER A N 1
ATOM 759 C CA . SER A 1 97 ? 8.020 19.919 0.249 1.00 56.84 97 SER A CA 1
ATOM 760 C C . SER A 1 97 ? 7.762 19.391 -1.176 1.00 56.84 97 SER A C 1
ATOM 762 O O . SER A 1 97 ? 8.701 19.054 -1.881 1.00 56.84 97 SER A O 1
ATOM 764 N N . ARG A 1 98 ? 6.489 19.284 -1.594 1.00 49.78 98 ARG A N 1
ATOM 765 C CA . ARG A 1 98 ? 6.026 18.838 -2.918 1.00 49.78 98 ARG A CA 1
ATOM 766 C C . ARG A 1 98 ? 5.837 19.978 -3.925 1.00 49.78 98 ARG A C 1
ATOM 768 O O . ARG A 1 98 ? 5.500 19.668 -5.064 1.00 49.78 98 ARG A O 1
ATOM 775 N N . GLY A 1 99 ? 5.844 21.255 -3.521 1.00 45.00 99 GLY A N 1
ATOM 776 C CA . GLY A 1 99 ? 5.262 22.266 -4.413 1.00 45.00 99 GLY A CA 1
ATOM 777 C C . GLY A 1 99 ? 5.271 23.729 -4.001 1.00 45.00 99 GLY A C 1
ATOM 778 O O . GLY A 1 99 ? 4.309 24.429 -4.309 1.00 45.00 99 GLY A O 1
ATOM 779 N N . THR A 1 100 ? 6.324 24.234 -3.371 1.00 38.31 100 THR A N 1
ATOM 780 C CA . THR A 1 100 ? 6.627 25.655 -3.562 1.00 38.31 100 THR A CA 1
ATOM 781 C C . THR A 1 100 ? 7.490 25.798 -4.809 1.00 38.31 100 THR A C 1
ATOM 783 O O . THR A 1 100 ? 8.400 25.009 -5.044 1.00 38.31 100 THR A O 1
ATOM 786 N N . GLU A 1 101 ? 7.278 26.879 -5.559 1.00 41.81 101 GLU A N 1
ATOM 787 C CA . GLU A 1 101 ? 8.226 27.433 -6.544 1.00 41.81 101 GLU A CA 1
ATOM 788 C C . GLU A 1 101 ? 9.668 27.541 -5.984 1.00 41.81 101 GLU A C 1
ATOM 790 O O . GLU A 1 101 ? 10.624 27.721 -6.727 1.00 41.81 101 GLU A O 1
ATOM 795 N N . SER A 1 102 ? 9.835 27.344 -4.674 1.00 43.91 102 SER A N 1
ATOM 796 C CA . SER A 1 102 ? 11.077 27.093 -3.953 1.00 43.91 102 SER A CA 1
ATOM 797 C C . SER A 1 102 ? 11.905 25.896 -4.431 1.00 43.91 102 SER A C 1
ATOM 799 O O . SER A 1 102 ? 13.100 25.898 -4.166 1.00 43.91 102 SER A O 1
ATOM 801 N N . ASP A 1 103 ? 11.356 24.900 -5.132 1.00 45.31 103 ASP A N 1
ATOM 802 C CA . ASP A 1 103 ? 12.216 23.875 -5.748 1.00 45.31 103 ASP A CA 1
ATOM 803 C C . ASP A 1 103 ? 13.073 24.508 -6.851 1.00 45.31 103 ASP A C 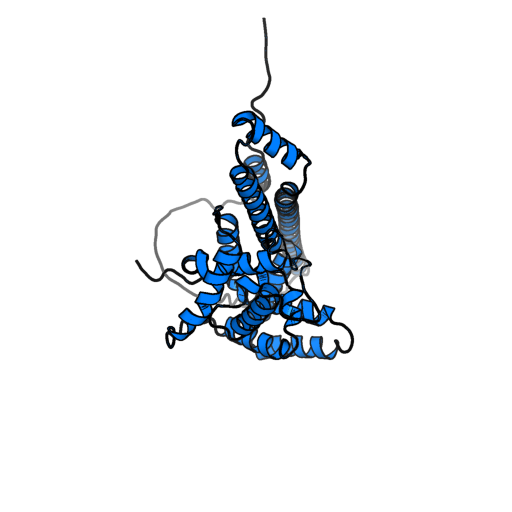1
ATOM 805 O O . ASP A 1 103 ? 14.249 24.185 -6.974 1.00 45.31 103 ASP A O 1
ATOM 809 N N . SER A 1 104 ? 12.541 25.504 -7.574 1.00 45.16 104 SER A N 1
ATOM 810 C CA . SER A 1 104 ? 13.345 26.309 -8.500 1.00 45.16 104 SER A CA 1
ATOM 811 C C . SER A 1 104 ? 14.340 27.217 -7.776 1.00 45.16 104 SER A C 1
ATOM 813 O O . SER A 1 104 ? 15.420 27.443 -8.309 1.00 45.16 104 SER A O 1
ATOM 815 N N . SER A 1 105 ? 14.038 27.661 -6.547 1.00 45.72 105 SER A N 1
ATOM 816 C CA . SER A 1 105 ? 14.955 28.487 -5.755 1.00 45.72 105 SER A CA 1
ATOM 817 C C . SER A 1 105 ? 16.052 27.673 -5.071 1.00 45.72 105 SER A C 1
ATOM 819 O O . SER A 1 105 ? 17.171 28.152 -5.017 1.00 45.72 105 SER A O 1
ATOM 821 N N . PHE A 1 106 ? 15.783 26.451 -4.596 1.00 46.94 106 PHE A N 1
ATOM 822 C CA . PHE A 1 106 ? 16.796 25.549 -4.034 1.00 46.94 106 PHE A CA 1
ATOM 823 C C . PHE A 1 106 ? 17.680 24.970 -5.143 1.00 46.94 106 PHE A C 1
ATOM 825 O O . PHE A 1 106 ? 18.894 24.887 -4.974 1.00 46.94 106 PHE A O 1
ATOM 832 N N . LEU A 1 107 ? 17.089 24.660 -6.307 1.00 47.53 107 LEU A N 1
ATOM 833 C CA . LEU A 1 107 ? 17.831 24.387 -7.538 1.00 47.53 107 LEU A CA 1
ATOM 834 C C . LEU A 1 107 ? 18.694 25.599 -7.912 1.00 47.53 107 LEU A C 1
ATOM 836 O O . LEU A 1 107 ? 19.896 25.442 -8.064 1.00 47.53 107 LEU A O 1
ATOM 840 N N . GLU A 1 108 ? 18.146 26.817 -7.995 1.00 48.19 108 GLU A N 1
ATOM 841 C CA . GLU A 1 108 ? 18.941 28.026 -8.263 1.00 48.19 108 GLU A CA 1
ATOM 842 C C . GLU A 1 108 ? 20.021 28.285 -7.208 1.00 48.19 108 GLU A C 1
ATOM 844 O O . GLU A 1 108 ? 21.087 28.767 -7.563 1.00 48.19 108 GLU A O 1
ATOM 849 N N . GLU A 1 109 ? 19.767 28.016 -5.930 1.00 49.53 109 GLU A N 1
ATOM 850 C CA . GLU A 1 109 ? 20.680 28.309 -4.823 1.00 49.53 109 GLU A CA 1
ATOM 851 C C . GLU A 1 109 ? 21.825 27.286 -4.750 1.00 49.53 109 GLU A C 1
ATOM 853 O O . GLU A 1 109 ? 22.973 27.692 -4.576 1.00 49.53 109 GLU A O 1
ATOM 858 N N . GLN A 1 110 ? 21.574 25.997 -5.028 1.00 49.19 110 GLN A N 1
ATOM 859 C CA . GLN A 1 110 ? 22.638 25.005 -5.266 1.00 49.19 110 GLN A CA 1
ATOM 860 C C . GLN A 1 110 ? 23.433 25.303 -6.547 1.00 49.19 110 GLN A C 1
ATOM 862 O O . GLN A 1 110 ? 24.661 25.261 -6.520 1.00 49.19 110 GLN A O 1
ATOM 867 N N . LEU A 1 111 ? 22.765 25.685 -7.644 1.00 50.06 111 LEU A N 1
ATOM 868 C CA . LEU A 1 111 ? 23.412 26.086 -8.905 1.00 50.06 111 LEU A CA 1
ATOM 869 C C . LEU A 1 111 ? 24.209 27.405 -8.769 1.00 50.06 111 LEU A C 1
ATOM 871 O O . LEU A 1 111 ? 25.130 27.656 -9.547 1.00 50.06 111 LEU A O 1
ATOM 875 N N . LYS A 1 112 ? 23.867 28.260 -7.792 1.00 49.31 112 LYS A N 1
ATOM 876 C CA . LYS A 1 112 ? 24.593 29.498 -7.444 1.00 49.31 112 LYS A CA 1
ATOM 877 C C . LYS A 1 112 ? 25.770 29.247 -6.494 1.00 49.31 112 LYS A C 1
ATOM 879 O O . LYS A 1 112 ? 26.741 29.996 -6.567 1.00 49.31 112 LYS A O 1
ATOM 884 N N . LEU A 1 113 ? 25.700 28.227 -5.632 1.00 51.41 113 LEU A N 1
ATOM 885 C CA . LEU A 1 113 ? 26.762 27.874 -4.680 1.00 51.41 113 LEU A CA 1
ATOM 886 C C . LEU A 1 113 ? 27.899 27.053 -5.313 1.00 51.41 113 LEU A C 1
ATOM 888 O O . LEU A 1 113 ? 29.050 27.291 -4.956 1.00 51.41 113 LEU A O 1
ATOM 892 N N . ASP A 1 114 ? 27.604 26.163 -6.269 1.00 46.19 114 ASP A N 1
ATOM 893 C CA . ASP A 1 114 ? 28.610 25.291 -6.919 1.00 46.19 114 ASP A CA 1
ATOM 894 C C . ASP A 1 114 ? 29.025 25.731 -8.339 1.00 46.19 114 ASP A C 1
ATOM 896 O O . ASP A 1 114 ? 29.851 25.095 -8.996 1.00 46.19 114 ASP A O 1
ATOM 900 N N . GLY A 1 115 ? 28.517 26.871 -8.813 1.00 49.69 115 GLY A N 1
ATOM 901 C CA . GLY A 1 115 ? 28.698 27.300 -10.199 1.00 49.69 115 GLY A CA 1
ATOM 902 C C . GLY A 1 115 ? 27.793 26.527 -11.165 1.00 49.69 115 GLY A C 1
ATOM 903 O O . GLY A 1 115 ? 27.202 25.503 -10.830 1.00 49.69 115 GLY A O 1
ATOM 904 N N . ALA A 1 116 ? 27.636 27.056 -12.383 1.00 50.56 116 ALA A N 1
ATOM 905 C CA . ALA A 1 116 ? 26.765 26.455 -13.391 1.00 50.56 116 ALA A CA 1
ATOM 906 C C . ALA A 1 116 ? 27.122 24.967 -13.609 1.00 50.56 116 ALA A C 1
ATOM 908 O O . ALA A 1 116 ? 28.313 24.660 -13.741 1.00 50.56 116 ALA A O 1
ATOM 909 N N . PRO A 1 117 ? 26.123 24.065 -13.695 1.00 50.44 117 PRO A N 1
ATOM 910 C CA . PRO A 1 117 ? 26.352 22.637 -13.821 1.00 50.44 117 PRO A CA 1
ATOM 911 C C . PRO A 1 117 ? 27.106 22.434 -15.124 1.00 50.44 117 PRO A C 1
ATOM 913 O O . PRO A 1 117 ? 26.599 22.696 -16.218 1.00 50.44 117 PRO A O 1
ATOM 916 N N . SER A 1 118 ? 28.374 22.067 -15.000 1.00 53.56 118 SER A N 1
ATOM 917 C CA . SER A 1 118 ? 29.306 22.084 -16.127 1.00 53.56 118 SER A CA 1
ATOM 918 C C . SER A 1 118 ? 29.153 20.834 -16.994 1.00 53.56 118 SER A C 1
ATOM 920 O O . SER A 1 118 ? 29.808 20.709 -18.030 1.00 53.56 118 SER A O 1
ATOM 922 N N . SER A 1 119 ? 28.265 19.908 -16.609 1.00 57.56 119 SER A N 1
ATOM 923 C CA . SER A 1 119 ? 28.005 18.679 -17.346 1.00 57.56 119 SER A CA 1
ATOM 924 C C . SER A 1 119 ? 26.531 18.259 -17.340 1.00 57.56 119 SER A C 1
ATOM 926 O O . SER A 1 119 ? 25.793 18.452 -16.377 1.00 57.56 119 SER A O 1
ATOM 928 N N . VAL A 1 120 ? 26.120 17.589 -18.420 1.00 60.69 120 VAL A N 1
ATOM 929 C CA . VAL A 1 120 ? 24.804 16.934 -18.555 1.00 60.69 120 VAL A CA 1
ATOM 930 C C . VAL A 1 120 ? 24.558 15.907 -17.433 1.00 60.69 120 VAL A C 1
ATOM 932 O O . VAL A 1 120 ? 23.412 15.678 -17.057 1.00 60.69 120 VAL A O 1
ATOM 935 N N . GLY A 1 121 ? 25.620 15.330 -16.857 1.00 61.50 121 GLY A N 1
ATOM 936 C CA . GLY A 1 121 ? 25.529 14.323 -15.796 1.00 61.50 121 GLY A CA 1
ATOM 937 C C . GLY A 1 121 ? 25.071 14.863 -14.437 1.00 61.50 121 GLY A C 1
ATOM 938 O O . GLY A 1 121 ? 24.369 14.156 -13.719 1.00 61.50 121 GLY A O 1
ATOM 939 N N . GLU A 1 122 ? 25.406 16.107 -14.090 1.00 62.69 122 GLU A N 1
ATOM 940 C CA . GLU A 1 122 ? 24.969 16.737 -12.829 1.00 62.69 122 GLU A CA 1
ATOM 941 C C . GLU A 1 122 ? 23.465 17.033 -12.841 1.00 62.69 122 GLU A C 1
ATOM 943 O O . GLU A 1 122 ? 22.767 16.797 -11.857 1.00 62.69 122 GLU A O 1
ATOM 948 N N . ILE A 1 123 ? 22.943 17.461 -13.994 1.00 66.75 123 ILE A N 1
ATOM 949 C CA . ILE A 1 123 ? 21.513 17.729 -14.193 1.00 66.75 123 ILE A CA 1
ATOM 950 C C . ILE A 1 123 ? 20.696 16.431 -14.091 1.00 66.75 123 ILE A C 1
ATOM 952 O O . ILE A 1 123 ? 19.619 16.424 -13.496 1.00 66.75 123 ILE A O 1
ATOM 956 N N . GLU A 1 124 ? 21.201 15.319 -14.638 1.00 67.75 124 GLU A N 1
ATOM 957 C CA . GLU A 1 124 ? 20.525 14.021 -14.529 1.00 67.75 124 GLU A CA 1
ATOM 958 C C . GLU A 1 124 ? 20.527 13.473 -13.096 1.00 67.75 124 GLU A C 1
ATOM 960 O O . GLU A 1 124 ? 19.485 13.017 -12.630 1.00 67.75 124 GLU A O 1
ATOM 965 N N . GLN A 1 125 ? 21.640 13.581 -12.362 1.00 72.62 125 GLN A N 1
ATOM 966 C CA . GLN A 1 125 ? 21.691 13.163 -10.953 1.00 72.62 125 GLN A CA 1
ATOM 967 C C . GLN A 1 125 ? 20.736 13.967 -10.066 1.00 72.62 125 GLN A C 1
ATOM 969 O O . GLN A 1 125 ? 20.146 13.422 -9.131 1.00 72.62 125 GLN A O 1
ATOM 974 N N . LEU A 1 126 ? 20.572 15.253 -10.364 1.00 74.75 126 LEU A N 1
ATOM 975 C CA . LEU A 1 126 ? 19.662 16.137 -9.651 1.00 74.75 126 LEU A CA 1
ATOM 976 C C . LEU A 1 126 ? 18.195 15.781 -9.932 1.00 74.75 126 LEU A C 1
ATOM 978 O O . LEU A 1 126 ? 17.391 15.704 -9.004 1.00 74.75 126 LEU A O 1
ATOM 982 N N . ALA A 1 127 ? 17.852 15.481 -11.188 1.00 73.44 127 ALA A N 1
ATOM 983 C CA . ALA A 1 127 ? 16.522 14.994 -11.557 1.00 73.44 127 ALA A CA 1
ATOM 984 C C . ALA A 1 127 ? 16.189 13.644 -10.892 1.00 73.44 127 ALA A C 1
ATOM 986 O O . ALA A 1 127 ? 15.070 13.450 -10.404 1.00 73.44 127 ALA A O 1
ATOM 987 N N . ASP A 1 128 ? 17.163 12.734 -10.812 1.00 80.44 128 ASP A N 1
ATOM 988 C CA . ASP A 1 128 ? 17.021 11.451 -10.114 1.00 80.44 128 ASP A CA 1
ATOM 989 C C . ASP A 1 128 ? 16.797 11.653 -8.604 1.00 80.44 128 ASP A C 1
ATOM 991 O O . ASP A 1 128 ? 15.937 11.002 -8.005 1.00 80.44 128 ASP A O 1
ATOM 995 N N . PHE A 1 129 ? 17.516 12.597 -7.985 1.00 81.06 129 PHE A N 1
ATOM 996 C CA . PHE A 1 129 ? 17.344 12.952 -6.574 1.00 81.06 129 PHE A CA 1
ATOM 997 C C . PHE A 1 129 ? 15.956 13.530 -6.277 1.00 81.06 129 PHE A C 1
ATOM 999 O O . PHE A 1 129 ? 15.312 13.130 -5.303 1.00 81.06 129 PHE A O 1
ATOM 1006 N N . VAL A 1 130 ? 15.466 14.445 -7.117 1.00 83.06 130 VAL A N 1
ATOM 1007 C CA . VAL A 1 130 ? 14.118 15.022 -6.983 1.00 83.06 130 VAL A CA 1
ATOM 1008 C C . VAL A 1 130 ? 13.053 13.932 -7.115 1.00 83.06 130 VAL A C 1
ATOM 1010 O O . VAL A 1 130 ? 12.162 13.835 -6.271 1.00 83.06 130 VAL A O 1
ATOM 1013 N N . THR A 1 131 ? 13.185 13.055 -8.112 1.00 85.06 131 THR A N 1
ATOM 1014 C CA . THR A 1 131 ? 12.249 11.943 -8.340 1.00 85.06 131 THR A CA 1
ATOM 1015 C C . THR A 1 131 ? 12.234 10.966 -7.159 1.00 85.06 131 THR A C 1
ATOM 1017 O O . THR A 1 131 ? 11.171 10.569 -6.679 1.00 85.06 131 THR A O 1
ATOM 1020 N N . TRP A 1 132 ? 13.406 10.627 -6.614 1.00 88.25 132 TRP A N 1
ATOM 1021 C CA . TRP A 1 132 ? 13.502 9.784 -5.422 1.00 88.25 132 TRP A CA 1
ATOM 1022 C C . TRP A 1 132 ? 12.822 10.420 -4.204 1.00 88.25 132 TRP A C 1
ATOM 1024 O O . TRP A 1 132 ? 12.059 9.750 -3.504 1.00 88.25 132 TRP A O 1
ATOM 1034 N N . ASN A 1 133 ? 13.060 11.714 -3.957 1.00 86.38 133 ASN A N 1
ATOM 1035 C CA . ASN A 1 133 ? 12.409 12.431 -2.859 1.00 86.38 133 ASN A CA 1
ATOM 1036 C C . ASN A 1 133 ? 10.895 12.473 -3.044 1.00 86.38 133 ASN A C 1
ATOM 1038 O O . ASN A 1 133 ? 10.158 12.328 -2.068 1.00 86.38 133 ASN A O 1
ATOM 1042 N N . HIS A 1 134 ? 10.432 12.620 -4.286 1.00 87.06 134 HIS A N 1
ATOM 1043 C CA . HIS A 1 134 ? 9.016 12.582 -4.615 1.00 87.06 134 HIS A CA 1
ATOM 1044 C C . HIS A 1 134 ? 8.386 11.238 -4.224 1.00 87.06 134 HIS A C 1
ATOM 1046 O O . HIS A 1 134 ? 7.408 11.214 -3.472 1.00 87.06 134 HIS A O 1
ATOM 1052 N N . TRP A 1 135 ? 8.972 10.112 -4.645 1.00 90.62 135 TRP A N 1
ATOM 1053 C CA . TRP A 1 135 ? 8.465 8.784 -4.279 1.00 90.62 135 TRP A CA 1
ATOM 1054 C C . TRP A 1 135 ? 8.569 8.507 -2.779 1.00 90.62 135 TRP A C 1
ATOM 1056 O O . TRP A 1 135 ? 7.611 8.010 -2.183 1.00 90.62 135 TRP A O 1
ATOM 1066 N N . LYS A 1 136 ? 9.678 8.890 -2.129 1.00 90.88 136 LYS A N 1
ATOM 1067 C CA . LYS A 1 136 ? 9.825 8.756 -0.672 1.00 90.88 136 LYS A CA 1
ATOM 1068 C C . LYS A 1 136 ? 8.767 9.569 0.073 1.00 90.88 136 LYS A C 1
ATOM 1070 O O . LYS A 1 136 ? 8.126 9.044 0.982 1.00 90.88 136 LYS A O 1
ATOM 1075 N N . SER A 1 137 ? 8.549 10.823 -0.319 1.00 87.69 137 SER A N 1
ATOM 1076 C CA . SER A 1 137 ? 7.523 11.688 0.271 1.00 87.69 137 SER A CA 1
ATOM 1077 C C . SER A 1 137 ? 6.125 11.095 0.088 1.00 87.69 137 SER A C 1
ATOM 1079 O O . SER A 1 137 ? 5.357 11.029 1.048 1.00 87.69 137 SER A O 1
ATOM 1081 N N . LYS A 1 138 ? 5.803 10.581 -1.105 1.00 89.88 138 LYS A N 1
ATOM 1082 C CA . LYS A 1 138 ? 4.516 9.934 -1.396 1.00 89.88 138 LYS A CA 1
ATOM 1083 C C . LYS A 1 138 ? 4.301 8.667 -0.560 1.00 89.88 138 LYS A C 1
ATOM 1085 O O . LYS A 1 138 ? 3.223 8.494 0.005 1.00 89.88 138 LYS A O 1
ATOM 1090 N N . MET A 1 139 ? 5.335 7.838 -0.405 1.00 91.81 139 MET A N 1
ATOM 1091 C CA . MET A 1 139 ? 5.335 6.672 0.486 1.00 91.81 139 MET A CA 1
ATOM 1092 C C . MET A 1 139 ? 5.049 7.067 1.941 1.00 91.81 139 MET A C 1
ATOM 1094 O O . MET A 1 139 ? 4.143 6.516 2.562 1.00 91.81 139 MET A O 1
ATOM 1098 N N . VAL A 1 140 ? 5.794 8.032 2.490 1.00 91.06 140 VAL A N 1
ATOM 1099 C CA . VAL A 1 140 ? 5.606 8.472 3.882 1.00 91.06 140 VAL A CA 1
ATOM 1100 C C . VAL A 1 140 ? 4.233 9.129 4.059 1.00 91.06 140 VAL A C 1
ATOM 1102 O O . VAL A 1 140 ? 3.551 8.864 5.045 1.00 91.06 140 VAL A O 1
ATOM 1105 N N . SER A 1 141 ? 3.786 9.921 3.083 1.00 90.50 141 SER A N 1
ATOM 1106 C CA . SER A 1 141 ? 2.459 10.546 3.093 1.00 90.50 141 SER A CA 1
ATOM 1107 C C . SER A 1 141 ? 1.337 9.512 3.121 1.00 90.50 141 SER A C 1
ATOM 1109 O O . SER A 1 141 ? 0.368 9.711 3.841 1.00 90.50 141 SER A O 1
ATOM 1111 N N . TYR A 1 142 ? 1.469 8.403 2.385 1.00 93.50 142 TYR A N 1
ATOM 1112 C CA . TYR A 1 142 ? 0.500 7.306 2.424 1.00 93.50 142 TYR A CA 1
ATOM 1113 C C . TYR A 1 142 ? 0.413 6.685 3.826 1.00 93.50 142 TYR A C 1
ATOM 1115 O O . TYR A 1 142 ? -0.676 6.526 4.369 1.00 93.50 142 TYR A O 1
ATOM 1123 N N . PHE A 1 143 ? 1.555 6.401 4.458 1.00 93.00 143 PHE A N 1
ATOM 1124 C CA . PHE A 1 143 ? 1.578 5.835 5.811 1.00 93.00 143 PHE A CA 1
ATOM 1125 C C . PHE A 1 143 ? 1.080 6.800 6.899 1.00 93.00 143 PHE A C 1
ATOM 1127 O O . PHE A 1 143 ? 0.585 6.370 7.938 1.00 93.00 143 PHE A O 1
ATOM 1134 N N . LEU A 1 144 ? 1.210 8.105 6.683 1.00 91.31 144 LEU A N 1
ATOM 1135 C CA . LEU A 1 144 ? 0.759 9.128 7.628 1.00 91.31 144 LEU A CA 1
ATOM 1136 C C . LEU A 1 144 ? -0.612 9.703 7.273 1.00 91.31 144 LEU A C 1
ATOM 1138 O O . LEU A 1 144 ? -1.091 10.619 7.934 1.00 91.31 144 LEU A O 1
ATOM 1142 N N . ASP A 1 145 ? -1.264 9.189 6.237 1.00 90.31 145 ASP A N 1
ATOM 1143 C CA . ASP A 1 145 ? -2.588 9.648 5.873 1.00 90.31 145 ASP A CA 1
ATOM 1144 C C . ASP A 1 145 ? -3.625 9.190 6.912 1.00 90.31 145 ASP A C 1
ATOM 1146 O O . ASP A 1 145 ? -3.686 8.028 7.327 1.00 90.31 145 ASP A O 1
ATOM 1150 N N . LYS A 1 146 ? -4.486 10.125 7.319 1.00 88.38 146 LYS A N 1
ATOM 1151 C CA . LYS A 1 146 ? -5.508 9.912 8.348 1.00 88.38 146 LYS A CA 1
ATOM 1152 C C . LYS A 1 146 ? -6.479 8.789 7.985 1.00 88.38 146 LYS A C 1
ATOM 1154 O O . LYS A 1 146 ? -6.874 8.019 8.866 1.00 88.38 146 LYS A O 1
ATOM 1159 N N . ARG A 1 147 ? -6.889 8.686 6.713 1.00 92.75 147 ARG A N 1
ATOM 1160 C CA . ARG A 1 147 ? -7.754 7.591 6.244 1.00 92.75 147 ARG A CA 1
ATOM 1161 C C . ARG A 1 147 ? -6.997 6.272 6.350 1.00 92.75 147 ARG A C 1
ATOM 1163 O O . ARG A 1 147 ? -7.543 5.318 6.899 1.00 92.75 147 ARG A O 1
ATOM 1170 N N . THR A 1 148 ? -5.749 6.235 5.907 1.00 94.56 148 THR A N 1
ATOM 1171 C CA . THR A 1 148 ? -4.934 5.016 5.903 1.00 94.56 148 THR A CA 1
ATOM 1172 C C . THR A 1 148 ? -4.681 4.494 7.320 1.00 94.56 148 THR A C 1
ATOM 1174 O O . THR A 1 148 ? -4.923 3.320 7.586 1.00 94.56 148 THR A O 1
ATOM 1177 N N . ILE A 1 149 ? -4.333 5.358 8.280 1.00 92.56 149 ILE A N 1
ATOM 1178 C CA . ILE A 1 149 ? -4.163 4.966 9.694 1.00 92.56 149 ILE A CA 1
ATOM 1179 C C . ILE A 1 149 ? -5.454 4.368 10.274 1.00 92.56 149 ILE A C 1
ATOM 1181 O O . ILE A 1 149 ? -5.419 3.347 10.967 1.00 92.56 149 ILE A O 1
ATOM 1185 N N . ARG A 1 150 ? -6.614 4.970 9.971 1.00 92.94 150 ARG A N 1
ATOM 1186 C CA . ARG A 1 150 ? -7.918 4.435 10.397 1.00 92.94 150 ARG A CA 1
ATOM 1187 C C . ARG A 1 150 ? -8.192 3.063 9.779 1.00 92.94 150 ARG A C 1
ATOM 1189 O O . ARG A 1 150 ? -8.658 2.173 10.487 1.00 92.94 150 ARG A O 1
ATOM 1196 N N . LEU A 1 151 ? -7.875 2.877 8.497 1.00 94.88 151 LEU A N 1
ATOM 1197 C CA . LEU A 1 151 ? -8.040 1.595 7.812 1.00 94.88 151 LEU A CA 1
ATOM 1198 C C . LEU A 1 151 ? -7.123 0.514 8.389 1.00 94.88 151 LEU A C 1
ATOM 1200 O O . LEU A 1 151 ? -7.591 -0.593 8.621 1.00 94.88 151 LEU A O 1
ATOM 1204 N N . VAL A 1 152 ? -5.861 0.823 8.697 1.00 95.62 152 VAL A N 1
ATOM 1205 C CA . VAL A 1 152 ? -4.934 -0.126 9.342 1.00 95.62 152 VAL A CA 1
ATOM 1206 C C . VAL A 1 152 ? -5.434 -0.541 10.719 1.00 95.62 152 VAL A C 1
ATOM 1208 O O . VAL A 1 152 ? -5.428 -1.726 11.049 1.00 95.62 152 VAL A O 1
ATOM 1211 N N . SER A 1 153 ? -5.898 0.420 11.522 1.00 93.31 153 SER A N 1
ATOM 1212 C CA . SER A 1 153 ? -6.481 0.132 12.833 1.00 93.31 153 SER A CA 1
ATOM 1213 C C . SER A 1 153 ? -7.718 -0.765 12.706 1.00 93.31 153 SER A C 1
ATOM 1215 O O . SER A 1 153 ? -7.806 -1.789 13.386 1.00 93.31 153 SER A O 1
ATOM 1217 N N . GLY A 1 154 ? -8.622 -0.449 11.773 1.00 94.19 154 GLY A N 1
ATOM 1218 C CA . GLY A 1 154 ? -9.802 -1.265 11.482 1.00 94.19 154 GLY A CA 1
ATOM 1219 C C . GLY A 1 154 ? -9.453 -2.667 10.972 1.00 94.19 154 GLY A C 1
ATOM 1220 O O . GLY A 1 154 ? -10.023 -3.649 11.445 1.00 94.19 154 GLY A O 1
ATOM 1221 N N . ALA A 1 155 ? -8.474 -2.781 10.073 1.00 94.25 155 ALA A N 1
ATOM 1222 C CA . ALA A 1 155 ? -7.966 -4.054 9.575 1.00 94.25 155 ALA A CA 1
ATOM 1223 C C . ALA A 1 155 ? -7.387 -4.896 10.719 1.00 94.25 155 ALA A C 1
ATOM 1225 O O . ALA A 1 155 ? -7.748 -6.060 10.868 1.00 94.25 155 ALA A O 1
ATOM 1226 N N . SER A 1 156 ? -6.564 -4.296 11.584 1.00 93.69 156 SER A N 1
ATOM 1227 C CA . SER A 1 156 ? -6.003 -4.956 12.769 1.00 93.69 156 SER A CA 1
ATOM 1228 C C . SER A 1 156 ? -7.098 -5.520 13.680 1.00 93.69 156 SER A C 1
ATOM 1230 O O . SER A 1 156 ? -7.037 -6.680 14.095 1.00 93.69 156 SER A O 1
ATOM 1232 N N . MET A 1 157 ? -8.150 -4.736 13.938 1.00 93.19 157 MET A N 1
ATOM 1233 C CA . MET A 1 157 ? -9.302 -5.183 14.726 1.00 93.19 157 MET A CA 1
ATOM 1234 C C . MET A 1 157 ? -10.056 -6.330 14.046 1.00 93.19 157 MET A C 1
ATOM 1236 O O . MET A 1 157 ? -10.362 -7.335 14.684 1.00 93.19 157 MET A O 1
ATOM 1240 N N . MET A 1 158 ? -10.334 -6.212 12.750 1.00 92.62 158 MET A N 1
ATOM 1241 C CA . MET A 1 158 ? -11.093 -7.210 11.997 1.00 92.62 158 MET A CA 1
ATOM 1242 C C . MET A 1 158 ? -10.339 -8.542 11.876 1.00 92.62 158 MET A C 1
ATOM 1244 O O . MET A 1 158 ? -10.908 -9.597 12.146 1.00 92.62 158 MET A O 1
ATOM 1248 N N . PHE A 1 159 ? -9.049 -8.511 11.537 1.00 92.94 159 PHE A N 1
ATOM 1249 C CA . PHE A 1 159 ? -8.213 -9.711 11.404 1.00 92.94 159 PHE A CA 1
ATOM 1250 C C . PHE A 1 159 ? -7.717 -10.261 12.752 1.00 92.94 159 PHE A C 1
ATOM 1252 O O . PHE A 1 159 ? -7.080 -11.317 12.812 1.00 92.94 159 PHE A O 1
ATOM 1259 N N . SER A 1 160 ? -8.037 -9.589 13.863 1.00 90.62 160 SER A N 1
ATOM 1260 C CA . SER A 1 160 ? -7.918 -10.188 15.195 1.00 90.62 160 SER A CA 1
ATOM 1261 C C . SER A 1 160 ? -8.963 -11.283 15.424 1.00 90.62 160 SER A C 1
ATOM 1263 O O . SER A 1 160 ? -8.699 -12.206 16.196 1.00 90.62 160 SER A O 1
ATOM 1265 N N . ALA A 1 161 ? -10.104 -11.221 14.729 1.00 91.31 161 ALA A N 1
ATOM 1266 C CA . ALA A 1 161 ? -11.133 -12.251 14.771 1.00 91.31 161 ALA A CA 1
ATOM 1267 C C . ALA A 1 161 ? -10.710 -13.535 14.021 1.00 91.31 161 ALA A C 1
ATOM 1269 O O . ALA A 1 161 ? -9.871 -13.482 13.116 1.00 91.31 161 ALA A O 1
ATOM 1270 N N . PRO A 1 162 ? -11.301 -14.702 14.349 1.00 91.06 162 PRO A N 1
ATOM 1271 C CA . PRO A 1 162 ? -11.086 -15.936 13.600 1.00 91.06 162 PRO A CA 1
ATOM 1272 C C . PRO A 1 162 ? -11.407 -15.794 12.107 1.00 91.06 162 PRO A C 1
ATOM 1274 O O . PRO A 1 162 ? -12.384 -15.145 11.733 1.00 91.06 162 PRO A O 1
ATOM 1277 N N . MET A 1 163 ? -10.634 -16.493 11.270 1.00 90.62 163 MET A N 1
ATOM 1278 C CA . MET A 1 163 ? -10.731 -16.514 9.802 1.00 90.62 163 MET A CA 1
ATOM 1279 C C . MET A 1 163 ? -12.159 -16.574 9.256 1.00 90.62 163 MET A C 1
ATOM 1281 O O . MET A 1 163 ? -12.546 -15.787 8.394 1.00 90.62 163 MET A O 1
ATOM 1285 N N . MET A 1 164 ? -12.966 -17.482 9.803 1.00 90.62 164 MET A N 1
ATOM 1286 C CA . MET A 1 164 ? -14.345 -17.692 9.367 1.00 90.62 164 MET A CA 1
ATOM 1287 C C . MET A 1 164 ? -15.234 -16.457 9.567 1.00 90.62 164 MET A C 1
ATOM 1289 O O . MET A 1 164 ? -16.168 -16.259 8.799 1.00 90.62 164 MET A O 1
ATOM 1293 N N . GLN A 1 165 ? -14.956 -15.617 10.568 1.00 91.62 165 GLN A N 1
ATOM 1294 C CA . GLN A 1 165 ? -15.781 -14.449 10.881 1.00 91.62 165 GLN A CA 1
ATOM 1295 C C . GLN A 1 165 ? -15.521 -13.300 9.910 1.00 91.62 165 GLN A C 1
ATOM 1297 O O . GLN A 1 165 ? -16.463 -12.760 9.336 1.00 91.62 165 GLN A O 1
ATOM 1302 N N . TRP A 1 166 ? -14.255 -12.943 9.676 1.00 93.38 166 TRP A N 1
ATOM 1303 C CA . TRP A 1 166 ? -13.951 -11.860 8.742 1.00 93.38 166 TRP A CA 1
ATOM 1304 C C . TRP A 1 166 ? -14.185 -12.270 7.281 1.00 93.38 166 TRP A C 1
ATOM 1306 O O . TRP A 1 166 ? -14.590 -11.427 6.483 1.00 93.38 166 TRP A O 1
ATOM 1316 N N . ARG A 1 167 ? -14.046 -13.558 6.917 1.00 90.88 167 ARG A N 1
ATOM 1317 C CA . ARG A 1 167 ? -14.435 -14.039 5.575 1.00 90.88 167 ARG A CA 1
ATOM 1318 C C . ARG A 1 167 ? -15.923 -13.839 5.301 1.00 90.88 167 ARG A C 1
ATOM 1320 O O . ARG A 1 167 ? -16.268 -13.301 4.255 1.00 90.88 167 ARG A O 1
ATOM 1327 N N . GLN A 1 168 ? -16.790 -14.160 6.263 1.00 90.69 168 GLN A N 1
ATOM 1328 C CA . GLN A 1 168 ? -18.235 -13.931 6.133 1.00 90.69 168 GLN A CA 1
ATOM 1329 C C . GLN A 1 168 ? -18.585 -12.453 5.919 1.00 90.69 168 GLN A C 1
ATOM 1331 O O . GLN A 1 168 ? -19.537 -12.146 5.202 1.00 90.69 168 GLN A O 1
ATOM 1336 N N . VAL A 1 169 ? -17.831 -11.528 6.524 1.00 89.06 169 VAL A N 1
ATOM 1337 C CA . VAL A 1 169 ? -18.015 -10.086 6.294 1.00 89.06 169 VAL A CA 1
ATOM 1338 C C . VAL A 1 169 ? -17.735 -9.749 4.831 1.00 89.06 169 VAL A C 1
ATOM 1340 O O . VAL A 1 169 ? -18.576 -9.136 4.178 1.00 89.06 169 VAL A O 1
ATOM 1343 N N . PHE A 1 170 ? -16.605 -10.203 4.286 1.00 88.25 170 PHE A N 1
ATOM 1344 C CA . PHE A 1 170 ? -16.264 -9.933 2.890 1.00 88.25 170 PHE A CA 1
ATOM 1345 C C . PHE A 1 170 ? -17.172 -10.643 1.887 1.00 88.25 170 PHE A C 1
ATOM 1347 O O . PHE A 1 170 ? -17.494 -10.057 0.861 1.00 88.25 170 PHE A O 1
ATOM 1354 N N . GLU A 1 171 ? -17.629 -11.862 2.165 1.00 85.19 171 GLU A N 1
ATOM 1355 C CA . GLU A 1 171 ? -18.602 -12.564 1.316 1.00 85.19 171 GLU A CA 1
ATOM 1356 C C . GLU A 1 171 ? -19.924 -11.784 1.214 1.00 85.19 171 GLU A C 1
ATOM 1358 O O . GLU A 1 171 ? -20.487 -11.633 0.128 1.00 85.19 171 GLU A O 1
ATOM 1363 N N . ARG A 1 172 ? -20.393 -11.207 2.327 1.00 83.06 172 ARG A N 1
ATOM 1364 C CA . ARG A 1 172 ? -21.594 -10.354 2.346 1.00 83.06 172 ARG A CA 1
ATOM 1365 C C . ARG A 1 172 ? -21.391 -9.020 1.628 1.00 83.06 172 ARG A C 1
ATOM 1367 O O . ARG A 1 172 ? -22.321 -8.524 1.004 1.00 83.06 172 ARG A O 1
ATOM 1374 N N . LEU A 1 173 ? -20.194 -8.443 1.698 1.00 78.56 173 LEU A N 1
ATOM 1375 C CA . LEU A 1 173 ? -19.875 -7.210 0.971 1.00 78.56 173 LEU A CA 1
ATOM 1376 C C . LEU A 1 173 ? -19.760 -7.467 -0.538 1.00 78.56 173 LEU A C 1
ATOM 1378 O O . LEU A 1 173 ? -20.335 -6.723 -1.333 1.00 78.56 173 LEU A O 1
ATOM 1382 N N . ASN A 1 174 ? -19.104 -8.566 -0.922 1.00 68.81 174 ASN A N 1
ATOM 1383 C CA . ASN A 1 174 ? -18.914 -8.978 -2.313 1.00 68.81 174 ASN A CA 1
ATOM 1384 C C . ASN A 1 174 ? -20.229 -9.342 -3.015 1.00 68.81 174 ASN A C 1
ATOM 1386 O O . ASN A 1 174 ? -20.386 -9.037 -4.189 1.00 68.81 174 ASN A O 1
ATOM 1390 N N . THR A 1 175 ? -21.188 -9.951 -2.313 1.00 59.47 175 THR A N 1
ATOM 1391 C CA . THR A 1 175 ? -22.510 -10.289 -2.883 1.00 59.47 175 THR A CA 1
ATOM 1392 C C . THR A 1 175 ? -23.395 -9.069 -3.149 1.00 59.47 175 THR A C 1
ATOM 1394 O O . THR A 1 175 ? -24.337 -9.166 -3.925 1.00 59.47 175 THR A O 1
ATOM 1397 N N . SER A 1 176 ? -23.092 -7.909 -2.554 1.00 54.88 176 SER A N 1
ATOM 1398 C CA . SER A 1 176 ? -23.771 -6.647 -2.891 1.00 54.88 176 SER A CA 1
ATOM 1399 C C . SER A 1 176 ? -23.140 -5.918 -4.086 1.00 54.88 176 SER A C 1
ATOM 1401 O O . SER A 1 176 ? -23.721 -4.970 -4.610 1.00 54.88 176 SER A O 1
ATOM 1403 N N . ALA A 1 177 ? -21.953 -6.356 -4.520 1.00 51.78 177 ALA A N 1
ATOM 1404 C CA . ALA A 1 177 ? -21.094 -5.658 -5.471 1.00 51.78 177 ALA A CA 1
ATOM 1405 C C . ALA A 1 177 ? -21.323 -6.073 -6.936 1.00 51.78 177 ALA A C 1
ATOM 1407 O O . ALA A 1 177 ? -20.409 -5.955 -7.750 1.00 51.78 177 ALA A O 1
ATOM 1408 N N . ASP A 1 178 ? -22.536 -6.498 -7.298 1.00 49.69 178 ASP A N 1
ATOM 1409 C CA . ASP A 1 178 ? -22.896 -6.906 -8.667 1.00 49.69 178 ASP A CA 1
ATOM 1410 C C . ASP A 1 178 ? -22.776 -5.780 -9.722 1.00 49.69 178 ASP A C 1
ATOM 1412 O O . ASP A 1 178 ? -23.084 -6.009 -10.888 1.00 49.69 178 ASP A O 1
ATOM 1416 N N . CYS A 1 179 ? -22.319 -4.566 -9.376 1.00 46.53 179 CYS A N 1
ATOM 1417 C CA . CYS A 1 179 ? -22.244 -3.454 -10.333 1.00 46.53 179 CYS A CA 1
ATOM 1418 C C . CYS A 1 179 ? -21.060 -2.472 -10.221 1.00 46.53 179 CYS A C 1
ATOM 1420 O O . CYS A 1 179 ? -21.017 -1.585 -11.064 1.00 46.53 179 CYS A O 1
ATOM 1422 N N . ASN A 1 180 ? -20.104 -2.566 -9.279 1.00 58.44 180 ASN A N 1
ATOM 1423 C CA . ASN A 1 180 ? -19.027 -1.555 -9.198 1.00 58.44 180 ASN A CA 1
ATOM 1424 C C . ASN A 1 180 ? -17.631 -2.110 -8.864 1.00 58.44 180 ASN A C 1
ATOM 1426 O O . ASN A 1 180 ? -17.388 -2.681 -7.800 1.00 58.44 180 ASN A O 1
ATOM 1430 N N . ASP A 1 181 ? -16.689 -1.809 -9.757 1.00 63.56 181 ASP A N 1
ATOM 1431 C CA . ASP A 1 181 ? -15.244 -2.032 -9.642 1.00 63.56 181 ASP A CA 1
ATOM 1432 C C . ASP A 1 181 ? -14.613 -1.408 -8.378 1.00 63.56 181 ASP A C 1
ATOM 1434 O O . ASP A 1 181 ? -13.615 -1.919 -7.861 1.00 63.56 181 ASP A O 1
ATOM 1438 N N . ASP A 1 182 ? -15.193 -0.316 -7.875 1.00 68.19 182 ASP A N 1
ATOM 1439 C CA . ASP A 1 182 ? -14.656 0.459 -6.750 1.00 68.19 182 ASP A CA 1
ATOM 1440 C C .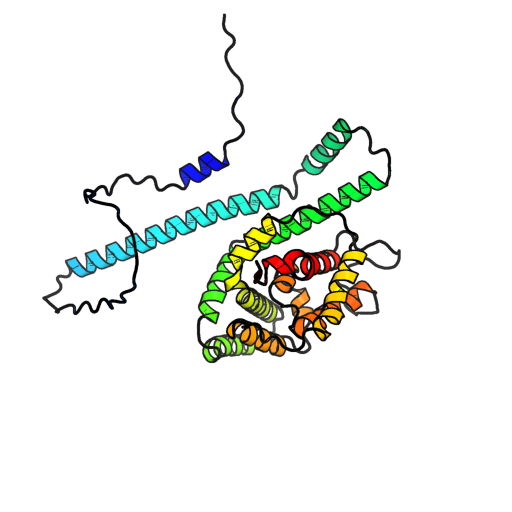 ASP A 1 182 ? -14.745 -0.300 -5.420 1.00 68.19 182 ASP A C 1
ATOM 1442 O O . ASP A 1 182 ? -13.778 -0.324 -4.658 1.00 68.19 182 ASP A O 1
ATOM 1446 N N . GLY A 1 183 ? -15.844 -1.023 -5.172 1.00 75.50 183 GLY A N 1
ATOM 1447 C CA . GLY A 1 183 ? -16.005 -1.811 -3.943 1.00 75.50 183 GLY A CA 1
ATOM 1448 C C . GLY A 1 183 ? -14.996 -2.960 -3.842 1.00 75.50 183 GLY A C 1
ATOM 1449 O O . GLY A 1 183 ? -14.481 -3.257 -2.766 1.00 75.50 183 GLY A O 1
ATOM 1450 N N . SER A 1 184 ? -14.634 -3.562 -4.981 1.00 81.69 184 SER A N 1
ATOM 1451 C CA . SER A 1 184 ? -13.584 -4.590 -5.029 1.00 81.69 184 SER A CA 1
ATOM 1452 C C . SER A 1 184 ? -12.199 -4.001 -4.738 1.00 81.69 184 SER A C 1
ATOM 1454 O O . SER A 1 184 ? -11.375 -4.657 -4.101 1.00 81.69 184 SER A O 1
ATOM 1456 N N . SER A 1 185 ? -11.944 -2.760 -5.165 1.00 87.44 185 SER A N 1
ATOM 1457 C CA . SER A 1 185 ? -10.687 -2.057 -4.893 1.00 87.44 185 SER A CA 1
ATOM 1458 C C . SER A 1 185 ? -10.505 -1.760 -3.402 1.00 87.44 185 SER A C 1
ATOM 1460 O O . SER A 1 185 ? -9.419 -1.979 -2.872 1.00 87.44 185 SER A O 1
ATOM 1462 N N . GLU A 1 186 ? -11.560 -1.325 -2.710 1.00 89.62 186 GLU A N 1
ATOM 1463 C CA . GLU A 1 186 ? -11.515 -1.053 -1.264 1.00 89.62 186 GLU A CA 1
ATOM 1464 C C . GLU A 1 186 ? -11.297 -2.327 -0.438 1.00 89.62 186 GLU A C 1
ATOM 1466 O O . GLU A 1 186 ? -10.548 -2.324 0.540 1.00 89.62 186 GLU A O 1
ATOM 1471 N N . ILE A 1 187 ? -11.904 -3.445 -0.851 1.00 91.88 187 ILE A N 1
ATOM 1472 C CA . ILE A 1 187 ? -11.684 -4.748 -0.210 1.00 91.88 187 ILE A CA 1
ATOM 1473 C C . ILE A 1 187 ? -10.226 -5.186 -0.371 1.00 91.88 187 ILE A C 1
ATOM 1475 O O . ILE A 1 187 ? -9.617 -5.649 0.595 1.00 91.88 187 ILE A O 1
ATOM 1479 N N . VAL A 1 188 ? -9.653 -5.028 -1.568 1.00 93.62 188 VAL A N 1
ATOM 1480 C CA . VAL A 1 188 ? -8.236 -5.329 -1.814 1.00 93.62 188 VAL A CA 1
ATOM 1481 C C . VAL A 1 188 ? -7.336 -4.435 -0.958 1.00 93.62 188 VAL A C 1
ATOM 1483 O O . VAL A 1 188 ? -6.425 -4.962 -0.320 1.00 93.62 188 VAL A O 1
ATOM 1486 N N . GLU A 1 189 ? -7.609 -3.128 -0.878 1.00 95.06 189 GLU A N 1
ATOM 1487 C CA . GLU A 1 189 ? -6.868 -2.198 -0.012 1.00 95.06 189 GLU A CA 1
ATOM 1488 C C . GLU A 1 189 ? -6.885 -2.684 1.446 1.00 95.06 189 GLU A C 1
ATOM 1490 O O . GLU A 1 189 ? -5.835 -2.835 2.073 1.00 95.06 189 GLU A O 1
ATOM 1495 N N . LEU A 1 190 ? -8.069 -3.013 1.971 1.00 95.12 190 LEU A N 1
ATOM 1496 C CA . LEU A 1 190 ? -8.240 -3.447 3.356 1.00 95.12 190 LEU A CA 1
ATOM 1497 C C . LEU A 1 190 ? -7.527 -4.776 3.655 1.00 95.12 190 LEU A C 1
ATOM 1499 O O . LEU A 1 190 ? -6.934 -4.925 4.725 1.00 95.12 190 LEU A O 1
ATOM 1503 N N . LEU A 1 191 ? -7.553 -5.732 2.718 1.00 95.25 191 LEU A N 1
ATOM 1504 C CA . LEU A 1 191 ? -6.818 -6.998 2.831 1.00 95.25 191 LEU A CA 1
ATOM 1505 C C . LEU A 1 191 ? -5.304 -6.755 2.882 1.00 95.25 191 LEU A C 1
ATOM 1507 O O . LEU A 1 191 ? -4.628 -7.289 3.759 1.00 95.25 191 LEU A O 1
ATOM 1511 N N . LEU A 1 192 ? -4.773 -5.914 1.988 1.00 96.12 192 LEU A N 1
ATOM 1512 C CA . LEU A 1 192 ? -3.347 -5.578 1.966 1.00 96.12 192 LEU A CA 1
ATOM 1513 C C . LEU A 1 192 ? -2.915 -4.851 3.250 1.00 96.12 192 LEU A C 1
ATOM 1515 O O . LEU A 1 192 ? -1.876 -5.185 3.819 1.00 96.12 192 LEU A O 1
ATOM 1519 N N . LEU A 1 193 ? -3.727 -3.915 3.753 1.00 96.38 193 LEU A N 1
ATOM 1520 C CA . LEU A 1 193 ? -3.480 -3.241 5.034 1.00 96.38 193 LEU A CA 1
ATOM 1521 C C . LEU A 1 193 ? -3.509 -4.227 6.210 1.00 96.38 193 LEU A C 1
ATOM 1523 O O . LEU A 1 193 ? -2.704 -4.113 7.134 1.00 96.38 193 LEU A O 1
ATOM 1527 N N . GLY A 1 194 ? -4.373 -5.242 6.149 1.00 94.75 194 GLY A N 1
ATOM 1528 C CA . GLY A 1 194 ? -4.400 -6.351 7.100 1.00 94.75 194 GLY A CA 1
ATOM 1529 C C . GLY A 1 194 ? -3.088 -7.125 7.181 1.00 94.75 194 GLY A C 1
ATOM 1530 O O . GLY A 1 194 ? -2.630 -7.430 8.282 1.00 94.75 194 GLY A O 1
ATOM 1531 N N . CYS A 1 195 ? -2.449 -7.382 6.036 1.00 93.56 195 CYS A N 1
ATOM 1532 C CA . CYS A 1 195 ? -1.159 -8.077 5.975 1.00 93.56 195 CYS A CA 1
ATOM 1533 C C . CYS A 1 195 ? -0.021 -7.309 6.663 1.00 93.56 195 CYS A C 1
ATOM 1535 O O . CYS A 1 195 ? 0.952 -7.920 7.105 1.00 93.56 195 CYS A O 1
ATOM 1537 N N . ILE A 1 196 ? -0.120 -5.980 6.745 1.00 92.94 196 ILE A N 1
ATOM 1538 C CA . ILE A 1 196 ? 0.948 -5.124 7.278 1.00 92.94 196 ILE A CA 1
ATOM 1539 C C . ILE A 1 196 ? 0.621 -4.479 8.620 1.00 92.94 196 ILE A C 1
ATOM 1541 O O . ILE A 1 196 ? 1.487 -3.826 9.199 1.00 92.94 196 ILE A O 1
ATOM 1545 N N . ALA A 1 197 ? -0.591 -4.666 9.143 1.00 94.12 197 ALA A N 1
ATOM 1546 C CA . ALA A 1 197 ? -1.044 -3.998 10.358 1.00 94.12 197 ALA A CA 1
ATOM 1547 C C . ALA A 1 197 ? -0.132 -4.263 11.569 1.00 94.12 197 ALA A C 1
ATOM 1549 O O . ALA A 1 197 ? 0.138 -3.356 12.353 1.00 94.12 197 ALA A O 1
ATOM 1550 N N . SER A 1 198 ? 0.404 -5.482 11.688 1.00 90.44 198 SER A N 1
ATOM 1551 C CA . SER A 1 198 ? 1.351 -5.869 12.743 1.00 90.44 198 SER A CA 1
ATOM 1552 C C . SER A 1 198 ? 2.722 -5.188 12.620 1.00 90.44 198 SER A C 1
ATOM 1554 O O . SER A 1 198 ? 3.425 -5.048 13.617 1.00 90.44 198 SER A O 1
ATOM 1556 N N . LYS A 1 199 ? 3.102 -4.757 11.411 1.00 90.12 199 LYS A N 1
ATOM 1557 C CA . LYS A 1 199 ? 4.419 -4.188 11.071 1.00 90.12 199 LYS A CA 1
ATOM 1558 C C . LYS A 1 199 ? 4.356 -2.689 10.771 1.00 90.12 199 LYS A C 1
ATOM 1560 O O . LYS A 1 199 ? 5.373 -2.103 10.415 1.00 90.12 199 LYS A O 1
ATOM 1565 N N . TRP A 1 200 ? 3.189 -2.062 10.919 1.00 92.94 200 TRP A N 1
ATOM 1566 C CA . TRP A 1 200 ? 2.929 -0.683 10.496 1.00 92.94 200 TRP A CA 1
ATOM 1567 C C . TRP A 1 200 ? 3.957 0.329 11.018 1.00 92.94 200 TRP A C 1
ATOM 1569 O O . TRP A 1 200 ? 4.509 1.108 10.245 1.00 92.94 200 TRP A O 1
ATOM 1579 N N . ASN A 1 201 ? 4.281 0.271 12.312 1.00 91.12 201 ASN A N 1
ATOM 1580 C CA . ASN A 1 201 ? 5.257 1.182 12.916 1.00 91.12 201 ASN A CA 1
ATOM 1581 C C . ASN A 1 201 ? 6.669 0.965 12.351 1.00 91.12 201 ASN A C 1
ATOM 1583 O O . ASN A 1 201 ? 7.322 1.926 11.955 1.00 91.12 201 ASN A O 1
ATOM 1587 N N . CYS A 1 202 ? 7.106 -0.293 12.221 1.00 90.94 202 CYS A N 1
ATOM 1588 C CA . CYS A 1 202 ? 8.403 -0.631 11.628 1.00 90.94 202 CYS A CA 1
ATOM 1589 C C . CYS A 1 202 ? 8.498 -0.174 10.164 1.00 90.94 202 CYS A C 1
ATOM 1591 O O . CYS A 1 202 ? 9.559 0.250 9.712 1.00 90.94 202 CYS A O 1
ATOM 1593 N N . LEU A 1 203 ? 7.388 -0.229 9.421 1.00 92.25 203 LEU A N 1
ATOM 1594 C CA . LEU A 1 203 ? 7.321 0.270 8.048 1.00 92.25 203 LEU A CA 1
ATOM 1595 C C . LEU A 1 203 ? 7.505 1.789 7.986 1.00 92.25 203 LEU A C 1
ATOM 1597 O O . LEU A 1 203 ? 8.229 2.255 7.112 1.00 92.25 203 LEU A O 1
ATOM 1601 N N . ILE A 1 204 ? 6.919 2.552 8.913 1.00 91.69 204 ILE A N 1
ATOM 1602 C CA . ILE A 1 204 ? 7.097 4.013 8.995 1.00 91.69 204 ILE A CA 1
ATOM 1603 C C . ILE A 1 204 ? 8.540 4.376 9.369 1.00 91.69 204 ILE A C 1
ATOM 1605 O O . ILE A 1 204 ? 9.147 5.246 8.740 1.00 91.69 204 ILE A O 1
ATOM 1609 N N . GLU A 1 205 ? 9.113 3.706 10.367 1.00 90.88 205 GLU A N 1
ATOM 1610 C CA . GLU A 1 205 ? 10.511 3.901 10.779 1.00 90.88 205 GLU A CA 1
ATOM 1611 C C . GLU A 1 205 ? 11.480 3.593 9.631 1.00 90.88 205 GLU A C 1
ATOM 1613 O O . GLU A 1 205 ? 12.415 4.346 9.345 1.00 90.88 205 GLU A O 1
ATOM 1618 N N . TYR A 1 206 ? 11.222 2.512 8.898 1.00 91.25 206 TYR A N 1
ATOM 1619 C CA . TYR A 1 206 ? 12.005 2.184 7.720 1.00 91.25 206 TYR A CA 1
ATOM 1620 C C . TYR A 1 206 ? 11.812 3.225 6.610 1.00 91.25 206 TYR A C 1
ATOM 1622 O O . TYR A 1 206 ? 12.784 3.788 6.116 1.00 91.25 206 TYR A O 1
ATOM 1630 N N . ALA A 1 207 ? 10.565 3.561 6.274 1.00 90.19 207 ALA A N 1
ATOM 1631 C CA . ALA A 1 207 ? 10.231 4.542 5.244 1.00 90.19 207 ALA A CA 1
ATOM 1632 C C . ALA A 1 207 ? 10.917 5.898 5.478 1.00 90.19 207 ALA A C 1
ATOM 1634 O O . ALA A 1 207 ? 11.388 6.538 4.537 1.00 90.19 207 ALA A O 1
ATOM 1635 N N . THR A 1 208 ? 11.007 6.327 6.736 1.00 87.19 208 THR A N 1
ATOM 1636 C CA . THR A 1 208 ? 11.656 7.585 7.117 1.00 87.19 208 THR A CA 1
ATOM 1637 C C . THR A 1 208 ? 13.186 7.496 7.093 1.00 87.19 208 THR A C 1
ATOM 1639 O O . THR A 1 208 ? 13.833 8.458 6.664 1.00 87.19 208 THR A O 1
ATOM 1642 N N . SER A 1 209 ? 13.769 6.346 7.447 1.00 87.56 209 SER A N 1
ATOM 1643 C CA . SER A 1 209 ? 15.226 6.149 7.530 1.00 87.56 209 SER A CA 1
ATOM 1644 C C . SER A 1 209 ? 15.940 5.895 6.197 1.00 87.56 209 SER A C 1
ATOM 1646 O O . SER A 1 209 ? 17.155 6.076 6.130 1.00 87.56 209 SER A O 1
ATOM 1648 N N . ILE A 1 210 ? 15.232 5.527 5.120 1.00 87.75 210 ILE A N 1
ATOM 1649 C CA . ILE A 1 210 ? 15.865 5.267 3.813 1.00 87.75 210 ILE A CA 1
ATOM 1650 C C . ILE A 1 210 ? 16.603 6.516 3.312 1.00 87.75 210 ILE A C 1
ATOM 1652 O O . ILE A 1 210 ? 16.003 7.577 3.123 1.00 87.75 210 ILE A O 1
ATOM 1656 N N . SER A 1 211 ? 17.900 6.384 3.045 1.00 85.44 211 SER A N 1
ATOM 1657 C CA . SER A 1 211 ? 18.719 7.425 2.423 1.00 85.44 211 SER A CA 1
ATOM 1658 C C . SER A 1 211 ? 18.659 7.359 0.897 1.00 85.44 211 SER A C 1
ATOM 1660 O O . SER A 1 211 ? 18.401 6.302 0.316 1.00 85.44 211 SER A O 1
ATOM 1662 N N . TYR A 1 212 ? 18.935 8.487 0.241 1.00 85.50 212 TYR A N 1
ATOM 1663 C CA . TYR A 1 212 ? 19.067 8.527 -1.213 1.00 85.50 212 TYR A CA 1
ATOM 1664 C C . TYR A 1 212 ? 20.198 7.608 -1.684 1.00 85.50 212 TYR A C 1
ATOM 1666 O O . TYR A 1 212 ? 21.262 7.538 -1.067 1.00 85.50 212 TYR A O 1
ATOM 1674 N N . PHE A 1 213 ? 19.967 6.931 -2.803 1.00 82.94 213 PHE A N 1
ATOM 1675 C CA . PHE A 1 213 ? 20.997 6.247 -3.568 1.00 82.94 213 PHE A CA 1
ATOM 1676 C C . PHE A 1 213 ? 20.699 6.433 -5.054 1.00 82.94 213 PHE A C 1
ATOM 1678 O O . PHE A 1 213 ? 19.549 6.348 -5.485 1.00 82.94 213 PHE A O 1
ATOM 1685 N N . SER A 1 214 ? 21.744 6.669 -5.843 1.00 82.56 214 SER A N 1
ATOM 1686 C CA . SER A 1 214 ? 21.605 6.790 -7.292 1.00 82.56 214 SER A CA 1
ATOM 1687 C C . SER A 1 214 ? 21.586 5.400 -7.931 1.00 82.56 214 SER A C 1
ATOM 1689 O O . SER A 1 214 ? 22.512 4.599 -7.758 1.00 82.56 214 SER A O 1
ATOM 1691 N N . ALA A 1 215 ? 20.512 5.092 -8.656 1.00 84.38 215 ALA A N 1
ATOM 1692 C CA . ALA A 1 215 ? 20.386 3.879 -9.450 1.00 84.38 215 ALA A CA 1
ATOM 1693 C C . ALA A 1 215 ? 19.343 4.066 -10.553 1.00 84.38 215 ALA A C 1
ATOM 1695 O O . ALA A 1 215 ? 18.269 4.614 -10.323 1.00 84.38 215 ALA A O 1
ATOM 1696 N N . THR A 1 216 ? 19.633 3.540 -11.742 1.00 86.31 216 THR A N 1
ATOM 1697 C CA . THR A 1 216 ? 18.669 3.549 -12.844 1.00 86.31 216 THR A CA 1
ATOM 1698 C C . THR A 1 216 ? 17.533 2.564 -12.578 1.00 86.31 216 THR A C 1
ATOM 1700 O O . THR A 1 216 ? 17.755 1.477 -12.036 1.00 86.31 216 THR A O 1
ATOM 1703 N N . ILE A 1 217 ? 16.320 2.886 -13.033 1.00 87.44 217 ILE A N 1
ATOM 1704 C CA . ILE A 1 217 ? 15.157 1.994 -12.888 1.00 87.44 217 ILE A CA 1
ATOM 1705 C C . ILE A 1 217 ? 15.393 0.626 -13.526 1.00 87.44 217 ILE A C 1
ATOM 1707 O O . ILE A 1 217 ? 14.997 -0.383 -12.952 1.00 87.44 217 ILE A O 1
ATOM 1711 N N . SER A 1 218 ? 16.121 0.555 -14.643 1.00 86.69 218 SER A N 1
ATOM 1712 C CA . SER A 1 218 ? 16.501 -0.729 -15.239 1.00 86.69 218 SER A CA 1
ATOM 1713 C C . SER A 1 218 ? 17.335 -1.584 -14.284 1.00 86.69 218 SER A C 1
ATOM 1715 O O . SER A 1 218 ? 17.092 -2.782 -14.179 1.00 86.69 218 SER A O 1
ATOM 1717 N N . LYS A 1 219 ? 18.288 -0.988 -13.552 1.00 89.75 219 LYS A N 1
ATOM 1718 C CA . LYS A 1 219 ? 19.081 -1.711 -12.548 1.00 89.75 219 LYS A CA 1
ATOM 1719 C C . LYS A 1 219 ? 18.195 -2.219 -11.408 1.00 89.75 219 LYS A C 1
ATOM 1721 O O . LYS A 1 219 ? 18.329 -3.376 -11.021 1.00 89.75 219 LYS A O 1
ATOM 1726 N N . LEU A 1 220 ? 17.277 -1.386 -10.912 1.00 90.62 220 LEU A N 1
ATOM 1727 C CA . LEU A 1 220 ? 16.334 -1.786 -9.859 1.00 90.62 220 LEU A CA 1
ATOM 1728 C C . LEU A 1 220 ? 15.435 -2.935 -10.315 1.00 90.62 220 LEU A C 1
ATOM 1730 O O . LEU A 1 220 ? 15.267 -3.906 -9.584 1.00 90.62 220 LEU A O 1
ATOM 1734 N N . TYR A 1 221 ? 14.914 -2.850 -11.539 1.00 90.06 221 TYR A N 1
ATOM 1735 C CA . TYR A 1 221 ? 14.096 -3.889 -12.153 1.00 90.06 221 TYR A CA 1
ATOM 1736 C C . TYR A 1 221 ? 14.831 -5.232 -12.201 1.00 90.06 221 TYR A C 1
ATOM 1738 O O . TYR A 1 221 ? 14.295 -6.234 -11.735 1.00 90.06 221 TYR A O 1
ATOM 1746 N N . TYR A 1 222 ? 16.078 -5.257 -12.686 1.00 89.50 222 TYR A N 1
ATOM 1747 C CA . TYR A 1 222 ? 16.861 -6.494 -12.735 1.00 89.50 222 TYR A CA 1
ATOM 1748 C C . TYR A 1 222 ? 17.070 -7.108 -11.344 1.00 89.50 222 TYR A C 1
ATOM 1750 O O . TYR A 1 222 ? 16.876 -8.312 -11.182 1.00 89.50 222 TYR A O 1
ATOM 1758 N N . GLU A 1 223 ? 17.405 -6.305 -10.332 1.00 90.31 223 GLU A N 1
ATOM 1759 C CA . GLU A 1 223 ? 17.552 -6.790 -8.950 1.00 90.31 223 GLU A CA 1
ATOM 1760 C C . GLU A 1 223 ? 16.236 -7.351 -8.389 1.00 90.31 223 GLU A C 1
ATOM 1762 O O . GLU A 1 223 ? 16.231 -8.394 -7.731 1.00 90.31 223 GLU A O 1
ATOM 1767 N N . VAL A 1 224 ? 15.105 -6.710 -8.696 1.00 90.00 224 VAL A N 1
ATOM 1768 C CA . VAL A 1 224 ? 13.771 -7.194 -8.315 1.00 90.00 224 VAL A CA 1
ATOM 1769 C C . VAL A 1 224 ? 13.441 -8.518 -9.015 1.00 90.00 224 VAL A C 1
ATOM 1771 O O . VAL A 1 224 ? 12.979 -9.451 -8.363 1.00 90.00 224 VAL A O 1
ATOM 1774 N N . CYS A 1 225 ? 13.730 -8.671 -10.309 1.00 85.75 225 CYS A N 1
ATOM 1775 C CA . CYS A 1 225 ? 13.512 -9.934 -11.025 1.00 85.75 225 CYS A CA 1
ATOM 1776 C C . CYS A 1 225 ? 14.373 -11.081 -10.474 1.00 85.75 225 CYS A C 1
ATOM 1778 O O . CYS A 1 225 ? 13.915 -12.224 -10.398 1.00 85.75 225 CYS A O 1
ATOM 1780 N N . MET A 1 226 ? 15.596 -10.785 -10.020 1.00 84.50 226 MET A N 1
ATOM 1781 C CA . MET A 1 226 ? 16.474 -11.779 -9.394 1.00 84.50 226 MET A CA 1
ATOM 1782 C C . MET A 1 226 ? 15.898 -12.362 -8.094 1.00 84.50 226 MET A C 1
ATOM 1784 O O . MET A 1 226 ? 16.304 -13.457 -7.695 1.00 84.50 226 MET A O 1
ATOM 1788 N N . LEU A 1 227 ? 14.919 -11.705 -7.456 1.00 74.50 227 LEU A N 1
ATOM 1789 C CA . LEU A 1 227 ? 14.205 -12.256 -6.298 1.00 74.50 227 LEU A CA 1
ATOM 1790 C C . LEU A 1 227 ? 13.485 -13.566 -6.633 1.00 74.50 227 LEU A C 1
ATOM 1792 O O . LEU A 1 227 ? 13.493 -14.478 -5.811 1.00 74.50 227 LEU A O 1
ATOM 1796 N N . ILE A 1 228 ? 12.916 -13.694 -7.838 1.00 66.75 228 ILE A N 1
ATOM 1797 C CA . ILE A 1 228 ? 12.198 -14.905 -8.270 1.00 66.75 228 ILE A CA 1
ATOM 1798 C C . ILE A 1 228 ? 13.174 -16.082 -8.397 1.00 66.75 228 ILE A C 1
ATOM 1800 O O . ILE A 1 228 ? 12.894 -17.178 -7.908 1.00 66.75 228 ILE A O 1
ATOM 1804 N N . GLY A 1 229 ? 14.343 -15.844 -9.001 1.00 61.28 229 GLY A N 1
ATOM 1805 C CA . GLY A 1 229 ? 15.393 -16.857 -9.142 1.00 61.28 229 GLY A CA 1
ATOM 1806 C C . GLY A 1 229 ? 16.008 -17.264 -7.800 1.00 61.28 229 GLY A C 1
ATOM 1807 O O . GLY A 1 229 ? 16.274 -18.440 -7.570 1.00 61.28 229 GLY A O 1
ATOM 1808 N N . ARG A 1 230 ? 16.174 -16.313 -6.869 1.00 62.94 230 ARG A N 1
ATOM 1809 C CA . ARG A 1 230 ? 16.653 -16.596 -5.504 1.00 62.94 230 ARG A CA 1
ATOM 1810 C C . ARG A 1 230 ? 15.611 -17.344 -4.670 1.00 62.94 230 ARG A C 1
ATOM 1812 O O . ARG A 1 230 ? 15.983 -18.226 -3.904 1.00 62.94 230 ARG A O 1
ATOM 1819 N N . ALA A 1 231 ? 14.321 -17.050 -4.842 1.00 56.19 231 ALA A N 1
ATOM 1820 C CA . ALA A 1 231 ? 13.233 -17.705 -4.115 1.00 56.19 231 ALA A CA 1
ATOM 1821 C C . ALA A 1 231 ? 13.129 -19.214 -4.408 1.00 56.19 231 ALA A C 1
ATOM 1823 O O . ALA A 1 231 ? 12.773 -19.972 -3.511 1.00 56.19 231 ALA A O 1
ATOM 1824 N N . GLN A 1 232 ? 13.506 -19.670 -5.611 1.00 50.31 232 GLN A N 1
ATOM 1825 C CA . GLN A 1 232 ? 13.578 -21.104 -5.943 1.00 50.31 232 GLN A CA 1
ATOM 1826 C C . GLN A 1 232 ? 14.652 -21.868 -5.146 1.00 50.31 232 GLN A C 1
ATOM 1828 O O . GLN A 1 232 ? 14.528 -23.077 -4.973 1.00 50.31 232 GLN A O 1
ATOM 1833 N N . GLY A 1 233 ? 15.675 -21.185 -4.620 1.00 47.28 233 GLY A N 1
ATOM 1834 C CA . GLY A 1 233 ? 16.687 -21.785 -3.743 1.00 47.28 233 GLY A CA 1
ATOM 1835 C C . GLY A 1 233 ? 16.269 -21.878 -2.270 1.00 47.28 233 GLY A C 1
ATOM 1836 O O . GLY A 1 233 ? 16.860 -22.648 -1.519 1.00 47.28 233 GLY A O 1
ATOM 1837 N N . PHE A 1 234 ? 15.237 -21.135 -1.853 1.00 46.34 234 PHE A N 1
ATOM 1838 C CA . PHE A 1 234 ? 14.697 -21.148 -0.489 1.00 46.34 234 PHE A CA 1
ATOM 1839 C C . PHE A 1 234 ? 13.504 -22.104 -0.375 1.00 46.34 234 PHE A C 1
ATOM 1841 O O . PHE A 1 234 ? 12.434 -21.742 0.114 1.00 46.34 234 PHE A O 1
ATOM 1848 N N . HIS A 1 235 ? 13.673 -23.348 -0.819 1.00 40.94 235 HIS A N 1
ATOM 1849 C CA . HIS A 1 235 ? 12.797 -24.411 -0.342 1.00 40.94 235 HIS A CA 1
ATOM 1850 C C . HIS A 1 235 ? 13.177 -24.739 1.110 1.00 40.94 235 HIS A C 1
ATOM 1852 O O . HIS A 1 235 ? 14.338 -24.969 1.427 1.00 40.94 235 HIS A O 1
ATOM 1858 N N . SER A 1 236 ? 12.170 -24.720 1.984 1.00 43.12 236 SER A N 1
ATOM 1859 C CA . SER A 1 236 ? 12.213 -25.128 3.393 1.00 43.12 236 SER A CA 1
ATOM 1860 C C . SER A 1 236 ? 13.169 -24.354 4.311 1.00 43.12 236 SER A C 1
ATOM 1862 O O . SER A 1 236 ? 14.182 -24.852 4.790 1.00 43.12 236 SER A O 1
ATOM 1864 N N . SER A 1 237 ? 12.742 -23.171 4.720 1.00 37.91 237 SER A N 1
ATOM 1865 C CA . SER A 1 237 ? 12.633 -22.942 6.156 1.00 37.91 237 SER A CA 1
ATOM 1866 C C . SER A 1 237 ? 11.219 -22.449 6.349 1.00 37.91 237 SER A C 1
ATOM 1868 O O . SER A 1 237 ? 10.833 -21.426 5.785 1.00 37.91 237 SER A O 1
ATOM 1870 N N . GLU A 1 238 ? 10.429 -23.248 7.052 1.00 43.16 238 GLU A N 1
ATOM 1871 C CA . GLU A 1 238 ? 9.130 -22.900 7.603 1.00 43.16 238 GLU A CA 1
ATOM 1872 C C . GLU A 1 238 ? 9.353 -21.725 8.566 1.00 43.16 238 GLU A C 1
ATOM 1874 O O . GLU A 1 238 ? 9.393 -21.854 9.785 1.00 43.16 238 GLU A O 1
ATOM 1879 N N . ARG A 1 239 ? 9.640 -20.549 7.997 1.00 47.69 239 ARG A N 1
ATOM 1880 C CA . ARG A 1 239 ? 9.658 -19.288 8.715 1.00 47.69 239 ARG A CA 1
ATOM 1881 C C . ARG A 1 239 ? 8.253 -19.214 9.270 1.00 47.69 239 ARG A C 1
ATOM 1883 O O . ARG A 1 239 ? 7.322 -19.341 8.475 1.00 47.69 239 ARG A O 1
ATOM 1890 N N . ALA A 1 240 ? 8.126 -19.105 10.590 1.00 45.38 240 ALA A N 1
ATOM 1891 C CA . ALA A 1 240 ? 6.866 -18.960 11.303 1.00 45.38 240 ALA A CA 1
ATOM 1892 C C . ALA A 1 240 ? 6.102 -17.768 10.713 1.00 45.38 240 ALA A C 1
ATOM 1894 O O . ALA A 1 240 ? 6.195 -16.632 11.172 1.00 45.38 240 ALA A O 1
ATOM 1895 N N . THR A 1 241 ? 5.436 -18.012 9.594 1.00 54.53 241 THR A N 1
ATOM 1896 C CA . THR A 1 241 ? 4.578 -17.067 8.925 1.00 54.53 241 THR A CA 1
ATOM 1897 C C . THR A 1 241 ? 3.409 -16.963 9.868 1.00 54.53 241 THR A C 1
ATOM 1899 O O . THR A 1 241 ? 2.846 -17.970 10.299 1.00 54.53 241 THR A O 1
ATOM 1902 N N . ASN A 1 242 ? 3.114 -15.739 10.286 1.00 60.06 242 ASN A N 1
ATOM 1903 C CA . ASN A 1 242 ? 1.900 -15.465 11.020 1.00 60.06 242 ASN A CA 1
ATOM 1904 C C . ASN A 1 242 ? 0.758 -16.122 10.235 1.00 60.06 242 ASN A C 1
ATOM 1906 O O . ASN A 1 242 ? 0.497 -15.718 9.099 1.00 60.06 242 ASN A O 1
ATOM 1910 N N . SER A 1 243 ? 0.134 -17.159 10.803 1.00 71.69 243 SER A N 1
ATOM 1911 C CA . SER A 1 243 ? -0.905 -17.931 10.113 1.00 71.69 243 SER A CA 1
ATOM 1912 C C . SER A 1 243 ? -1.992 -17.006 9.564 1.00 71.69 243 SER A C 1
ATOM 1914 O O . SER A 1 243 ? -2.482 -17.217 8.461 1.00 71.69 243 SER A O 1
ATOM 1916 N N . LYS A 1 244 ? -2.239 -15.883 10.252 1.00 83.00 244 LYS A N 1
ATOM 1917 C CA . LYS A 1 244 ? -3.180 -14.842 9.836 1.00 83.00 244 LYS A CA 1
ATOM 1918 C C . LYS A 1 244 ? -2.780 -14.124 8.546 1.00 83.00 244 LYS A C 1
ATOM 1920 O O . LYS A 1 244 ? -3.632 -13.917 7.693 1.00 83.00 244 LYS A O 1
ATOM 1925 N N . GLU A 1 245 ? -1.510 -13.739 8.381 1.00 86.88 245 GLU A N 1
ATOM 1926 C CA . GLU A 1 245 ? -1.034 -13.087 7.144 1.00 86.88 245 GLU A CA 1
ATOM 1927 C C . GLU A 1 245 ? -1.188 -14.040 5.952 1.00 86.88 245 GLU A C 1
ATOM 1929 O O . GLU A 1 245 ? -1.631 -13.633 4.879 1.00 86.88 245 GLU A O 1
ATOM 1934 N N . SER A 1 246 ? -0.892 -15.326 6.165 1.00 87.31 246 SER A N 1
ATOM 1935 C CA . SER A 1 246 ? -1.095 -16.368 5.157 1.00 87.31 246 SER A CA 1
ATOM 1936 C C . SER A 1 246 ? -2.574 -16.513 4.775 1.00 87.31 246 SER A C 1
ATOM 1938 O O . SER A 1 246 ? -2.902 -16.498 3.589 1.00 87.31 246 SER A O 1
ATOM 1940 N N . ASP A 1 247 ? -3.479 -16.558 5.758 1.00 91.12 247 ASP A N 1
ATOM 1941 C CA . ASP A 1 247 ? -4.925 -16.695 5.528 1.00 91.12 247 ASP A CA 1
ATOM 1942 C C . ASP A 1 247 ? -5.521 -15.515 4.740 1.00 91.12 247 ASP A C 1
ATOM 1944 O O . ASP A 1 247 ? -6.419 -15.708 3.907 1.00 91.12 247 ASP A O 1
ATOM 1948 N N . ILE A 1 248 ? -5.031 -14.296 5.003 1.00 93.69 248 ILE A N 1
ATOM 1949 C CA . ILE A 1 248 ? -5.426 -13.071 4.293 1.00 93.69 248 ILE A CA 1
ATOM 1950 C C . ILE A 1 248 ? -4.916 -13.113 2.851 1.00 93.69 248 ILE A C 1
ATOM 1952 O O . ILE A 1 248 ? -5.691 -12.873 1.926 1.00 93.69 248 ILE A O 1
ATOM 1956 N N . LEU A 1 249 ? -3.642 -13.457 2.639 1.00 91.94 249 LEU A N 1
ATOM 1957 C CA . LEU A 1 249 ? -3.050 -13.562 1.302 1.00 91.94 249 LEU A CA 1
ATOM 1958 C C . LEU A 1 249 ? -3.707 -14.661 0.464 1.00 91.94 249 LEU A C 1
ATOM 1960 O O . LEU A 1 249 ? -3.917 -14.478 -0.733 1.00 91.94 249 LEU A O 1
ATOM 1964 N N . GLU A 1 250 ? -4.065 -15.784 1.080 1.00 91.75 250 GLU A N 1
ATOM 1965 C CA . GLU A 1 250 ? -4.784 -16.870 0.419 1.00 91.75 250 GLU A CA 1
ATOM 1966 C C . GLU A 1 250 ? -6.196 -16.427 -0.003 1.00 91.75 250 GLU A C 1
ATOM 1968 O O . GLU A 1 250 ? -6.649 -16.735 -1.108 1.00 91.75 250 GLU A O 1
ATOM 1973 N N . TYR A 1 251 ? -6.893 -15.661 0.844 1.00 91.75 251 TYR A N 1
ATOM 1974 C CA . TYR A 1 251 ? -8.179 -15.065 0.479 1.00 91.75 251 TYR A CA 1
ATOM 1975 C C . TYR A 1 251 ? -8.028 -14.037 -0.649 1.00 91.75 251 TYR A C 1
ATOM 1977 O O . TYR A 1 251 ? -8.766 -14.090 -1.633 1.00 91.75 251 TYR A O 1
ATOM 1985 N N . LEU A 1 252 ? -7.036 -13.149 -0.548 1.00 92.56 252 LEU A N 1
ATOM 1986 C CA . LEU A 1 252 ? -6.720 -12.157 -1.571 1.00 92.56 252 LEU A CA 1
ATOM 1987 C C . LEU A 1 252 ? -6.395 -12.822 -2.914 1.00 92.56 252 LEU A C 1
ATOM 1989 O O . LEU A 1 252 ? -6.865 -12.360 -3.948 1.00 92.56 252 LEU A O 1
ATOM 1993 N N . ALA A 1 253 ? -5.652 -13.930 -2.913 1.00 91.12 253 ALA A N 1
ATOM 1994 C CA . ALA A 1 253 ? -5.332 -14.666 -4.132 1.00 91.12 253 ALA A CA 1
ATOM 1995 C C . ALA A 1 253 ? -6.579 -15.205 -4.836 1.00 91.12 253 ALA A C 1
ATOM 1997 O O . ALA A 1 253 ? -6.693 -15.083 -6.056 1.00 91.12 253 ALA A O 1
ATOM 1998 N N . ARG A 1 254 ? -7.542 -15.732 -4.069 1.00 89.25 254 ARG A N 1
ATOM 1999 C CA . ARG A 1 254 ? -8.842 -16.157 -4.607 1.00 89.25 254 ARG A CA 1
ATOM 2000 C C . ARG A 1 254 ? -9.669 -14.977 -5.118 1.00 89.25 254 ARG A C 1
ATOM 2002 O O . ARG A 1 254 ? -10.315 -15.104 -6.151 1.00 89.25 254 ARG A O 1
ATOM 2009 N N . LEU A 1 255 ? -9.654 -13.848 -4.406 1.00 87.75 255 LEU A N 1
ATOM 2010 C CA . LEU A 1 255 ? -10.404 -12.646 -4.782 1.00 87.75 255 LEU A CA 1
ATOM 2011 C C . LEU A 1 255 ? -9.879 -12.020 -6.078 1.00 87.75 255 LEU A C 1
ATOM 2013 O O . LEU A 1 255 ? -10.676 -11.564 -6.908 1.00 87.75 255 LEU A O 1
ATOM 2017 N N . LEU A 1 256 ? -8.550 -11.976 -6.209 1.00 87.75 256 LEU A N 1
ATOM 2018 C CA . LEU A 1 256 ? -7.873 -11.450 -7.380 1.00 87.75 256 LEU A CA 1
ATOM 2019 C C . LEU A 1 256 ? -8.133 -12.361 -8.571 1.00 87.75 256 LEU A C 1
ATOM 2021 O O . LEU A 1 256 ? -8.693 -11.853 -9.526 1.00 87.75 256 LEU A O 1
ATOM 2025 N N . GLY A 1 257 ? -7.845 -13.668 -8.524 1.00 81.75 257 GLY A N 1
ATOM 2026 C CA . GLY A 1 257 ? -8.088 -14.560 -9.671 1.00 81.75 257 GLY A CA 1
ATOM 2027 C C . GLY A 1 257 ? -7.601 -13.937 -10.991 1.00 81.75 257 GLY A C 1
ATOM 2028 O O . GLY A 1 257 ? -6.440 -13.542 -11.092 1.00 81.75 257 GLY A O 1
ATOM 2029 N N . ASP A 1 258 ? -8.511 -13.743 -11.951 1.00 74.38 258 ASP A N 1
ATOM 2030 C CA . ASP A 1 258 ? -8.234 -13.089 -13.245 1.00 74.38 258 ASP A CA 1
ATOM 2031 C C . ASP A 1 258 ? -8.227 -11.540 -13.190 1.00 74.38 258 ASP A C 1
ATOM 2033 O O . ASP A 1 258 ? -7.929 -10.859 -14.169 1.00 74.38 258 ASP A O 1
ATOM 2037 N N . ARG A 1 259 ? -8.539 -10.947 -12.034 1.00 81.62 259 ARG A N 1
ATOM 2038 C CA . ARG A 1 259 ? -8.631 -9.500 -11.756 1.00 81.62 259 ARG A CA 1
ATOM 2039 C C . ARG A 1 259 ? -7.350 -8.925 -11.146 1.00 81.62 259 ARG A C 1
ATOM 2041 O O . ARG A 1 259 ? -7.397 -8.031 -10.299 1.00 81.62 259 ARG A O 1
ATOM 2048 N N . LEU A 1 260 ? -6.189 -9.382 -11.612 1.00 82.69 260 LEU A N 1
ATOM 2049 C CA . LEU A 1 260 ? -4.889 -8.807 -11.246 1.00 82.69 260 LEU A CA 1
ATOM 2050 C C . LEU A 1 260 ? -4.792 -7.271 -11.444 1.00 82.69 260 LEU A C 1
ATOM 2052 O O . LEU A 1 260 ? -4.131 -6.627 -10.624 1.00 82.69 260 LEU A O 1
ATOM 2056 N N . PRO A 1 261 ? -5.484 -6.641 -12.424 1.00 85.38 261 PRO A N 1
ATOM 2057 C CA . PRO A 1 261 ? -5.525 -5.180 -12.547 1.00 85.38 261 PRO A CA 1
ATOM 2058 C C . PRO A 1 261 ? -6.014 -4.435 -11.295 1.00 85.38 261 PRO A C 1
ATOM 2060 O O . PRO A 1 261 ? -5.702 -3.258 -11.129 1.00 85.38 261 PRO A O 1
ATOM 2063 N N . LEU A 1 262 ? -6.719 -5.089 -10.362 1.00 87.38 262 LEU A N 1
ATOM 2064 C CA . LEU A 1 262 ? -7.091 -4.465 -9.087 1.00 87.38 262 LEU A CA 1
ATOM 2065 C C . LEU A 1 262 ? -5.872 -4.093 -8.232 1.00 87.38 262 LEU A C 1
ATOM 2067 O O . LEU A 1 262 ? -5.938 -3.096 -7.521 1.00 87.38 262 LEU A O 1
ATOM 2071 N N . LEU A 1 263 ? -4.751 -4.822 -8.333 1.00 90.19 263 LEU A N 1
ATOM 2072 C CA . LEU A 1 263 ? -3.490 -4.454 -7.668 1.00 90.19 263 LEU A CA 1
ATOM 2073 C C . LEU A 1 263 ? -2.867 -3.181 -8.260 1.00 90.19 263 LEU A C 1
ATOM 2075 O O . LEU A 1 263 ? -2.141 -2.465 -7.570 1.00 90.19 263 LEU A O 1
ATOM 2079 N N . TRP A 1 264 ? -3.172 -2.871 -9.520 1.00 87.44 264 TRP A N 1
ATOM 2080 C CA . TRP A 1 264 ? -2.739 -1.635 -10.171 1.00 87.44 264 TRP A CA 1
ATOM 2081 C C . TRP A 1 264 ? -3.580 -0.424 -9.767 1.00 87.44 264 TRP A C 1
ATOM 2083 O O . TRP A 1 264 ? -3.109 0.702 -9.852 1.00 87.44 264 TRP A O 1
ATOM 2093 N N . LYS A 1 265 ? -4.791 -0.633 -9.241 1.00 88.94 265 LYS A N 1
ATOM 2094 C CA . LYS A 1 265 ? -5.564 0.445 -8.601 1.00 88.94 265 LYS A CA 1
ATOM 2095 C C . LYS A 1 265 ? -5.035 0.794 -7.205 1.00 88.94 265 LYS A C 1
ATOM 2097 O O . LYS A 1 265 ? -5.307 1.877 -6.699 1.00 88.94 265 LYS A O 1
ATOM 2102 N N . GLN A 1 266 ? -4.280 -0.115 -6.586 1.00 92.75 266 GLN A N 1
ATOM 2103 C CA . GLN A 1 266 ? -3.707 0.094 -5.259 1.00 92.75 266 GLN A CA 1
ATOM 2104 C C . GLN A 1 266 ? -2.436 0.933 -5.311 1.00 92.75 266 GLN A C 1
ATOM 2106 O O . GLN A 1 266 ? -1.695 0.925 -6.298 1.00 92.75 266 GLN A O 1
ATOM 2111 N N . SER A 1 267 ? -2.150 1.581 -4.183 1.00 92.75 267 SER A N 1
ATOM 2112 C CA . SER A 1 267 ? -0.911 2.319 -3.963 1.00 92.75 267 SER A CA 1
ATOM 2113 C C . SER A 1 267 ? 0.320 1.416 -4.189 1.00 92.75 267 SER A C 1
ATOM 2115 O O . SER A 1 267 ? 0.388 0.341 -3.580 1.00 92.75 267 SER A O 1
ATOM 2117 N N . PRO A 1 268 ? 1.310 1.818 -5.019 1.00 93.94 268 PRO A N 1
ATOM 2118 C CA . PRO A 1 268 ? 2.520 1.033 -5.292 1.00 93.94 268 PRO A CA 1
ATOM 2119 C C . PRO A 1 268 ? 3.234 0.541 -4.033 1.00 93.94 268 PRO A C 1
ATOM 2121 O O . PRO A 1 268 ? 3.648 -0.619 -3.957 1.00 93.94 268 PRO A O 1
ATOM 2124 N N . ILE A 1 269 ? 3.318 1.415 -3.026 1.00 94.44 269 ILE A N 1
ATOM 2125 C CA . ILE A 1 269 ? 3.928 1.103 -1.739 1.00 94.44 269 ILE A CA 1
ATOM 2126 C C . ILE A 1 269 ? 3.165 -0.001 -1.012 1.00 94.44 269 ILE A C 1
ATOM 2128 O O . ILE A 1 269 ? 3.786 -0.956 -0.557 1.00 94.44 269 ILE A O 1
ATOM 2132 N N . LEU A 1 270 ? 1.832 0.093 -0.945 1.00 95.81 270 LEU A N 1
ATOM 2133 C CA . LEU A 1 270 ? 0.988 -0.863 -0.231 1.00 95.81 270 LEU A CA 1
ATOM 2134 C C . LEU A 1 270 ? 1.183 -2.275 -0.785 1.00 95.81 270 LEU A C 1
ATOM 2136 O O . LEU A 1 270 ? 1.393 -3.213 -0.022 1.00 95.81 270 LEU A O 1
ATOM 2140 N N . VAL A 1 271 ? 1.156 -2.414 -2.112 1.00 95.38 271 VAL A N 1
ATOM 2141 C CA . VAL A 1 271 ? 1.349 -3.709 -2.779 1.00 95.38 271 VAL A CA 1
ATOM 2142 C C . VAL A 1 271 ? 2.736 -4.276 -2.472 1.00 95.38 271 VAL A C 1
ATOM 2144 O O . VAL A 1 271 ? 2.846 -5.455 -2.136 1.00 95.38 271 VAL A O 1
ATOM 2147 N N . ALA A 1 272 ? 3.779 -3.441 -2.535 1.00 94.44 272 ALA A N 1
ATOM 2148 C CA . ALA A 1 272 ? 5.154 -3.860 -2.272 1.00 94.44 272 ALA A CA 1
ATOM 2149 C C . ALA A 1 272 ? 5.381 -4.310 -0.818 1.00 94.44 272 ALA A C 1
ATOM 2151 O O . ALA A 1 272 ? 6.104 -5.270 -0.579 1.00 94.44 272 ALA A O 1
ATOM 2152 N N . VAL A 1 273 ? 4.762 -3.651 0.166 1.00 93.19 273 VAL A N 1
ATOM 2153 C CA . VAL A 1 273 ? 4.949 -4.026 1.579 1.00 93.19 273 VAL A CA 1
ATOM 2154 C C . VAL A 1 273 ? 4.073 -5.198 2.014 1.00 93.19 273 VAL A C 1
ATOM 2156 O O . VAL A 1 273 ? 4.463 -5.960 2.898 1.00 93.19 273 VAL A O 1
ATOM 2159 N N . ALA A 1 274 ? 2.891 -5.345 1.413 1.00 93.88 274 ALA A N 1
ATOM 2160 C CA . ALA A 1 274 ? 1.893 -6.316 1.843 1.00 93.88 274 ALA A CA 1
ATOM 2161 C C . ALA A 1 274 ? 2.062 -7.696 1.209 1.00 93.88 274 ALA A C 1
ATOM 2163 O O . ALA A 1 274 ? 1.687 -8.690 1.832 1.00 93.88 274 ALA A O 1
ATOM 2164 N N . ILE A 1 275 ? 2.608 -7.784 -0.009 1.00 92.25 275 ILE A N 1
ATOM 2165 C CA . ILE A 1 275 ? 2.789 -9.062 -0.702 1.00 92.25 275 ILE A CA 1
ATOM 2166 C C . ILE A 1 275 ? 4.227 -9.558 -0.485 1.00 92.25 275 ILE A C 1
ATOM 2168 O O . ILE A 1 275 ? 5.156 -9.038 -1.096 1.00 92.25 275 ILE A O 1
ATOM 2172 N N . PRO A 1 276 ? 4.452 -10.584 0.352 1.00 87.44 276 PRO A N 1
ATOM 2173 C CA . PRO A 1 276 ? 5.795 -11.055 0.662 1.00 87.44 276 PRO A CA 1
ATOM 2174 C C . PRO A 1 276 ? 6.432 -11.805 -0.513 1.00 87.44 276 PRO A C 1
ATOM 2176 O O . PRO A 1 276 ? 5.743 -12.376 -1.360 1.00 87.44 276 PRO A O 1
ATOM 2179 N N . PHE A 1 277 ? 7.768 -11.884 -0.514 1.00 84.56 277 PHE A N 1
ATOM 2180 C CA . PHE A 1 277 ? 8.535 -12.427 -1.644 1.00 84.56 277 PHE A CA 1
ATOM 2181 C C . PHE A 1 277 ? 8.237 -13.894 -1.986 1.00 84.56 277 PHE A C 1
ATOM 2183 O O . PHE A 1 277 ? 8.392 -14.316 -3.129 1.00 84.56 277 PHE A O 1
ATOM 2190 N N . TRP A 1 278 ? 7.814 -14.678 -0.995 1.00 80.62 278 TRP A N 1
ATOM 2191 C CA . TRP A 1 278 ? 7.471 -16.089 -1.159 1.00 80.62 278 TRP A CA 1
ATOM 2192 C C . TRP A 1 278 ? 6.056 -16.299 -1.718 1.00 80.62 278 TRP A C 1
ATOM 2194 O O . TRP A 1 278 ? 5.731 -17.399 -2.172 1.00 80.62 278 TRP A O 1
ATOM 2204 N N . SER A 1 279 ? 5.209 -15.265 -1.710 1.00 85.44 279 SER A N 1
ATOM 2205 C CA . SER A 1 279 ? 3.824 -15.385 -2.156 1.00 85.44 279 SER A CA 1
ATOM 2206 C C . SER A 1 279 ? 3.748 -15.613 -3.671 1.00 85.44 279 SER A C 1
ATOM 2208 O O . SER A 1 279 ? 4.382 -14.883 -4.440 1.00 85.44 279 SER A O 1
ATOM 2210 N N . PRO A 1 280 ? 2.932 -16.573 -4.149 1.00 86.50 280 PRO A N 1
ATOM 2211 C CA . PRO A 1 280 ? 2.622 -16.702 -5.572 1.00 86.50 280 PRO A CA 1
ATOM 2212 C C . PRO A 1 280 ? 2.054 -15.412 -6.182 1.00 86.50 280 PRO A C 1
ATOM 2214 O O . PRO A 1 280 ? 2.304 -15.137 -7.353 1.00 86.50 280 PRO A O 1
ATOM 2217 N N . LEU A 1 281 ? 1.361 -14.589 -5.383 1.00 88.94 281 LEU A N 1
ATOM 2218 C CA . LEU A 1 281 ? 0.843 -13.293 -5.825 1.00 88.94 281 LEU A CA 1
ATOM 2219 C C . LEU A 1 281 ? 1.946 -12.338 -6.273 1.00 88.94 281 LEU A C 1
ATOM 2221 O O . LEU A 1 281 ? 1.750 -11.621 -7.252 1.00 88.94 281 LEU A O 1
ATOM 2225 N N . LEU A 1 282 ? 3.113 -12.353 -5.616 1.00 89.44 282 LEU A N 1
ATOM 2226 C CA . LEU A 1 282 ? 4.213 -11.491 -6.040 1.00 89.44 282 LEU A CA 1
ATOM 2227 C C . LEU A 1 282 ? 4.708 -11.895 -7.428 1.00 89.44 282 LEU A C 1
ATOM 2229 O O . LEU A 1 282 ? 5.001 -11.032 -8.244 1.00 89.44 282 LEU A O 1
ATOM 2233 N N . ARG A 1 283 ? 4.765 -13.198 -7.723 1.00 88.25 283 ARG A N 1
ATOM 2234 C CA . ARG A 1 283 ? 5.180 -13.690 -9.045 1.00 88.25 283 ARG A CA 1
ATOM 2235 C C . ARG A 1 283 ? 4.228 -13.225 -10.144 1.00 88.25 283 ARG A C 1
ATOM 2237 O O . ARG A 1 283 ? 4.695 -12.766 -11.179 1.00 88.25 283 ARG A O 1
ATOM 2244 N N . LEU A 1 284 ? 2.918 -13.292 -9.898 1.00 88.31 284 LEU A N 1
ATOM 2245 C CA . LEU A 1 284 ? 1.914 -12.774 -10.832 1.00 88.31 284 LEU A CA 1
ATOM 2246 C C . LEU A 1 284 ? 2.066 -11.260 -11.018 1.00 88.31 284 LEU A C 1
ATOM 2248 O O . LEU A 1 284 ? 2.117 -10.774 -12.145 1.00 88.31 284 LEU A O 1
ATOM 2252 N N . TYR A 1 285 ? 2.226 -10.514 -9.927 1.00 90.12 285 TYR A N 1
ATOM 2253 C CA . TYR A 1 285 ? 2.423 -9.069 -9.990 1.00 90.12 285 TYR A CA 1
ATOM 2254 C C . TYR A 1 285 ? 3.707 -8.676 -10.741 1.00 90.12 285 TYR A C 1
ATOM 2256 O O . TYR A 1 285 ? 3.681 -7.774 -11.574 1.00 90.12 285 TYR A O 1
ATOM 2264 N N . LEU A 1 286 ? 4.812 -9.394 -10.522 1.00 89.44 286 LEU A N 1
ATOM 2265 C CA . LEU A 1 286 ? 6.069 -9.189 -11.244 1.00 89.44 286 LEU A CA 1
ATOM 2266 C C . LEU A 1 286 ? 5.954 -9.527 -12.730 1.00 89.44 286 LEU A C 1
ATOM 2268 O O . LEU A 1 286 ? 6.544 -8.819 -13.540 1.00 89.44 286 LEU A O 1
ATOM 2272 N N . SER A 1 287 ? 5.182 -10.555 -13.098 1.00 87.00 287 SER A N 1
ATOM 2273 C CA . SER A 1 287 ? 4.934 -10.862 -14.511 1.00 87.00 287 SER A CA 1
ATOM 2274 C C . SER A 1 287 ? 4.193 -9.728 -15.223 1.00 87.00 287 SER A C 1
ATOM 2276 O O . SER A 1 287 ? 4.531 -9.401 -16.355 1.00 87.00 287 SER A O 1
ATOM 2278 N N . GLU A 1 288 ? 3.268 -9.048 -14.539 1.00 86.44 288 GLU A N 1
ATOM 2279 C CA . GLU A 1 288 ? 2.594 -7.871 -15.096 1.00 86.44 288 GLU A CA 1
ATOM 2280 C C . GLU A 1 288 ? 3.508 -6.634 -15.119 1.00 86.44 288 GLU A C 1
ATOM 2282 O O . GLU A 1 288 ? 3.451 -5.820 -16.032 1.00 86.44 288 GLU A O 1
ATOM 2287 N N . ILE A 1 289 ? 4.418 -6.481 -14.156 1.00 88.06 289 ILE A N 1
ATOM 2288 C CA . ILE A 1 289 ? 5.457 -5.442 -14.251 1.00 88.06 289 ILE A CA 1
ATOM 2289 C C . ILE A 1 289 ? 6.368 -5.706 -15.454 1.00 88.06 289 ILE A C 1
ATOM 2291 O O . ILE A 1 289 ? 6.726 -4.767 -16.158 1.00 88.06 289 ILE A O 1
ATOM 2295 N N . GLU A 1 290 ? 6.725 -6.963 -15.719 1.00 86.50 290 GLU A N 1
ATOM 2296 C CA . GLU A 1 290 ? 7.552 -7.354 -16.861 1.00 86.50 290 GLU A CA 1
ATOM 2297 C C . GLU A 1 290 ? 6.870 -7.058 -18.205 1.00 86.50 290 GLU A C 1
ATOM 2299 O O . GLU A 1 290 ? 7.522 -6.506 -19.096 1.00 86.50 290 GLU A O 1
ATOM 2304 N N . THR A 1 291 ? 5.572 -7.353 -18.354 1.00 82.81 291 THR A N 1
ATOM 2305 C CA . THR A 1 291 ? 4.813 -7.019 -19.576 1.00 82.81 291 THR A CA 1
ATOM 2306 C C . THR A 1 291 ? 4.780 -5.507 -19.807 1.00 82.81 291 THR A C 1
ATOM 2308 O O . THR A 1 291 ? 5.065 -5.040 -20.915 1.00 82.81 291 THR A O 1
ATOM 2311 N N . GLN A 1 292 ? 4.529 -4.725 -18.752 1.00 80.88 292 GLN A N 1
ATOM 2312 C CA . GLN A 1 292 ? 4.505 -3.260 -18.810 1.00 80.88 292 GLN A CA 1
ATOM 2313 C C . GLN A 1 292 ? 5.901 -2.665 -19.072 1.00 80.88 292 GLN A C 1
ATOM 2315 O O . GLN A 1 292 ? 6.016 -1.674 -19.792 1.00 80.88 292 GLN A O 1
ATOM 2320 N N . PHE A 1 293 ? 6.964 -3.279 -18.543 1.00 80.44 293 PHE A N 1
ATOM 2321 C CA . PHE A 1 293 ? 8.349 -2.820 -18.697 1.00 80.44 293 PHE A CA 1
ATOM 2322 C C . PHE A 1 293 ? 8.944 -3.140 -20.073 1.00 80.44 293 PHE A C 1
ATOM 2324 O O . PHE A 1 293 ? 9.652 -2.315 -20.648 1.00 80.44 293 PHE A O 1
ATOM 2331 N N . LYS A 1 294 ? 8.657 -4.322 -20.635 1.00 78.38 294 LYS A N 1
ATOM 2332 C CA . LYS A 1 294 ? 9.102 -4.695 -21.992 1.00 78.38 294 LYS A CA 1
ATOM 2333 C C . LYS A 1 294 ? 8.284 -4.016 -23.090 1.00 78.38 294 LYS A C 1
ATOM 2335 O O . LYS A 1 294 ? 8.759 -3.889 -24.216 1.00 78.38 294 LYS A O 1
ATOM 2340 N N . GLY A 1 295 ? 7.086 -3.536 -22.757 1.00 65.62 295 GLY A N 1
ATOM 2341 C CA . GLY A 1 295 ? 6.202 -2.848 -23.691 1.00 65.62 295 GLY A CA 1
ATOM 2342 C C . GLY A 1 295 ? 5.483 -3.792 -24.657 1.00 65.62 295 GLY A C 1
ATOM 2343 O O . GLY A 1 295 ? 4.952 -3.324 -25.666 1.00 65.62 295 GLY A O 1
ATOM 2344 N N . ASP A 1 296 ? 5.418 -5.088 -24.367 1.00 54.78 296 ASP A N 1
ATOM 2345 C CA . ASP A 1 296 ? 4.723 -6.056 -25.214 1.00 54.78 296 ASP A CA 1
ATOM 2346 C C . ASP A 1 296 ? 3.201 -5.922 -25.022 1.00 54.78 296 ASP A C 1
ATOM 2348 O O . ASP A 1 296 ? 2.645 -6.274 -23.988 1.00 54.78 296 ASP A O 1
ATOM 2352 N N . SER A 1 297 ? 2.546 -5.318 -26.021 1.00 50.84 297 SER A N 1
ATOM 2353 C CA . SER A 1 297 ? 1.110 -5.378 -26.355 1.00 50.84 297 SER A CA 1
ATOM 2354 C C . SER A 1 297 ? 0.093 -5.728 -25.245 1.00 50.84 297 SER A C 1
ATOM 2356 O O . SER A 1 297 ? -0.702 -6.651 -25.424 1.00 50.84 297 SER A O 1
ATOM 2358 N N . SER A 1 298 ? 0.028 -4.981 -24.139 1.00 47.44 298 SER A N 1
ATOM 2359 C CA . SER A 1 298 ? -1.173 -4.980 -23.290 1.00 47.44 298 SER A CA 1
ATOM 2360 C C . SER A 1 298 ? -2.176 -3.940 -23.809 1.00 47.44 298 SER A C 1
ATOM 2362 O O . SER A 1 298 ? -1.799 -2.850 -24.246 1.00 47.44 298 SER A O 1
ATOM 2364 N N . ALA A 1 299 ? -3.471 -4.268 -23.778 1.00 52.19 299 ALA A N 1
ATOM 2365 C CA . ALA A 1 299 ? -4.558 -3.370 -24.191 1.00 52.19 299 ALA A CA 1
ATOM 2366 C C . ALA A 1 299 ? -4.716 -2.136 -23.270 1.00 52.19 299 ALA A C 1
ATOM 2368 O O . ALA A 1 299 ? -5.516 -1.248 -23.558 1.00 52.19 299 ALA A O 1
ATOM 2369 N N . GLN A 1 300 ? -3.953 -2.069 -22.173 1.00 57.94 300 GLN A N 1
ATOM 2370 C CA . GLN A 1 300 ? -4.052 -1.038 -21.147 1.00 57.94 300 GLN A CA 1
ATOM 2371 C C . GLN A 1 300 ? -2.657 -0.779 -20.553 1.00 57.94 300 GLN A C 1
ATOM 2373 O O . GLN A 1 300 ? -2.283 -1.312 -19.510 1.00 57.94 300 GLN A O 1
ATOM 2378 N N . ARG A 1 301 ? -1.840 0.007 -21.265 1.00 59.09 301 ARG A N 1
ATOM 2379 C CA . ARG A 1 301 ? -0.550 0.478 -20.741 1.00 59.09 301 ARG A CA 1
ATOM 2380 C C . ARG A 1 301 ? -0.785 1.469 -19.603 1.00 59.09 301 ARG A C 1
ATOM 2382 O O . ARG A 1 301 ? -1.563 2.406 -19.761 1.00 59.09 301 ARG A O 1
ATOM 2389 N N . CYS A 1 302 ? -0.069 1.299 -18.494 1.00 65.88 302 CYS A N 1
ATOM 2390 C CA . CYS A 1 302 ? -0.177 2.189 -17.329 1.00 65.88 302 CYS A CA 1
ATOM 2391 C C . CYS A 1 302 ? 0.696 3.451 -17.445 1.00 65.88 302 CYS A C 1
ATOM 2393 O O . CYS A 1 302 ? 0.566 4.374 -16.648 1.00 65.88 302 CYS A O 1
ATOM 2395 N N . CYS A 1 303 ? 1.593 3.521 -18.436 1.00 67.56 303 CYS A N 1
ATOM 2396 C CA . CYS A 1 303 ? 2.374 4.723 -18.711 1.00 67.56 303 CYS A CA 1
ATOM 2397 C C . CYS A 1 303 ? 2.557 4.959 -20.215 1.00 67.56 303 CYS A C 1
ATOM 2399 O O . CYS A 1 303 ? 2.592 4.028 -21.020 1.00 67.56 303 CYS A O 1
ATOM 2401 N N . SER A 1 304 ? 2.698 6.231 -20.592 1.00 59.38 304 SER A N 1
ATOM 2402 C CA . SER A 1 304 ? 2.980 6.667 -21.965 1.00 59.38 304 SER A CA 1
ATOM 2403 C C . SER A 1 304 ? 4.468 6.587 -22.331 1.00 59.38 304 SER A C 1
ATOM 2405 O O . SER A 1 304 ? 4.859 7.028 -23.411 1.00 59.38 304 SER A O 1
ATOM 2407 N N . CYS A 1 305 ? 5.310 6.022 -21.456 1.00 67.44 305 CYS A N 1
ATOM 2408 C CA . CYS A 1 305 ? 6.734 5.805 -21.696 1.00 67.44 305 CYS A CA 1
ATOM 2409 C C . CYS A 1 305 ? 6.916 4.750 -22.802 1.00 67.44 305 CYS A C 1
ATOM 2411 O O . CYS A 1 305 ? 7.012 3.560 -22.522 1.00 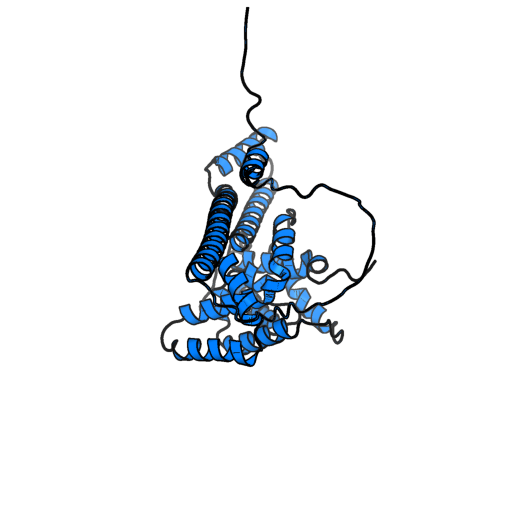67.44 305 CYS A O 1
ATOM 2413 N N . ILE A 1 306 ? 6.875 5.158 -24.073 1.00 57.16 306 ILE A N 1
ATOM 2414 C CA . ILE A 1 306 ? 6.865 4.244 -25.221 1.00 57.16 306 ILE A CA 1
ATOM 2415 C C . ILE A 1 306 ? 7.849 4.720 -26.305 1.00 57.16 306 ILE A C 1
ATOM 2417 O O . ILE A 1 306 ? 7.901 5.896 -26.651 1.00 57.16 306 ILE A O 1
ATOM 2421 N N . GLN A 1 307 ? 8.569 3.742 -26.870 1.00 47.25 307 GLN A N 1
ATOM 2422 C CA . GLN A 1 307 ? 9.280 3.706 -28.164 1.00 47.25 307 GLN A CA 1
ATOM 2423 C C . GLN A 1 307 ? 10.661 4.360 -28.335 1.00 47.25 307 GLN A C 1
ATOM 2425 O O . GLN A 1 307 ? 11.446 3.809 -29.101 1.00 47.25 307 GLN A O 1
ATOM 2430 N N . ASP A 1 308 ? 11.044 5.398 -27.593 1.00 42.06 308 ASP A N 1
ATOM 2431 C CA . ASP A 1 308 ? 12.311 6.115 -27.877 1.00 42.06 308 ASP A CA 1
ATOM 2432 C C . ASP A 1 308 ? 13.515 5.733 -26.994 1.00 42.06 308 ASP A C 1
ATOM 2434 O O . ASP A 1 308 ? 14.483 6.485 -26.891 1.00 42.06 308 ASP A O 1
ATOM 2438 N N . ARG A 1 309 ? 13.481 4.584 -26.302 1.00 46.62 309 ARG A N 1
ATOM 2439 C CA . ARG A 1 309 ? 14.476 4.234 -25.257 1.00 46.62 309 ARG A CA 1
ATOM 2440 C C . ARG A 1 309 ? 14.586 5.284 -24.136 1.00 46.62 309 ARG A C 1
ATOM 2442 O O . ARG A 1 309 ? 15.568 5.290 -23.393 1.00 46.62 309 ARG A O 1
ATOM 2449 N N . LYS A 1 310 ? 13.588 6.164 -23.981 1.00 49.19 310 LYS A N 1
ATOM 2450 C CA . LYS A 1 310 ? 13.486 7.049 -22.817 1.00 49.19 310 LYS A CA 1
ATOM 2451 C C . LYS A 1 310 ? 13.280 6.162 -21.594 1.00 49.19 310 LYS A C 1
ATOM 2453 O O . LYS A 1 310 ? 12.285 5.449 -21.509 1.00 49.19 310 LYS A O 1
ATOM 2458 N N . GLN A 1 311 ? 14.265 6.158 -20.700 1.00 61.75 311 GLN A N 1
ATOM 2459 C CA . GLN A 1 311 ? 14.209 5.420 -19.442 1.00 61.75 311 GLN A CA 1
ATOM 2460 C C . GLN A 1 311 ? 12.915 5.781 -18.700 1.00 61.75 311 GLN A C 1
ATOM 2462 O O . GLN A 1 311 ? 12.512 6.946 -18.697 1.00 61.75 311 GLN A O 1
ATOM 2467 N N . HIS A 1 312 ? 12.264 4.794 -18.079 1.00 68.25 312 HIS A N 1
ATOM 2468 C CA . HIS A 1 312 ? 11.217 5.051 -17.092 1.00 68.25 312 HIS A CA 1
ATOM 2469 C C . HIS A 1 312 ? 11.853 5.873 -15.963 1.00 68.25 312 HIS A C 1
ATOM 2471 O O . HIS A 1 312 ? 12.545 5.305 -15.127 1.00 68.25 312 HIS A O 1
ATOM 2477 N N . LYS A 1 313 ? 11.718 7.204 -16.009 1.00 65.31 313 LYS A N 1
ATOM 2478 C CA . LYS A 1 313 ? 12.317 8.116 -15.025 1.00 65.31 313 LYS A CA 1
ATOM 2479 C C . LYS A 1 313 ? 11.295 8.464 -13.946 1.00 65.31 313 LYS A C 1
ATOM 2481 O O . LYS A 1 313 ? 11.482 8.065 -12.810 1.00 65.31 313 LYS A O 1
ATOM 2486 N N . ASP A 1 314 ? 10.169 9.060 -14.329 1.00 70.62 314 ASP A N 1
ATOM 2487 C CA . ASP A 1 314 ? 9.086 9.428 -13.410 1.00 70.62 314 ASP A CA 1
ATOM 2488 C C . ASP A 1 314 ? 7.732 8.931 -13.942 1.00 70.62 314 ASP A C 1
ATOM 2490 O O . ASP A 1 314 ? 7.065 9.586 -14.742 1.00 70.62 314 ASP A O 1
ATOM 2494 N N . CYS A 1 315 ? 7.369 7.693 -13.599 1.00 84.25 315 CYS A N 1
ATOM 2495 C CA . CYS A 1 315 ? 6.075 7.109 -13.953 1.00 84.25 315 CYS A CA 1
ATOM 2496 C C . CYS A 1 315 ? 5.642 6.069 -12.916 1.00 84.25 315 CYS A C 1
ATOM 2498 O O . CYS A 1 315 ? 6.467 5.551 -12.164 1.00 84.25 315 CYS A O 1
ATOM 2500 N N . GLU A 1 316 ? 4.360 5.702 -12.920 1.00 86.69 316 GLU A N 1
ATOM 2501 C CA . GLU A 1 316 ? 3.803 4.742 -11.957 1.00 86.69 316 GLU A CA 1
ATOM 2502 C C . GLU A 1 316 ? 4.527 3.382 -11.982 1.00 86.69 316 GLU A C 1
ATOM 2504 O O . GLU A 1 316 ? 4.759 2.773 -10.939 1.00 86.69 316 GLU A O 1
ATOM 2509 N N . LEU A 1 317 ? 4.957 2.921 -13.163 1.00 89.06 317 LEU A N 1
ATOM 2510 C CA . LEU A 1 317 ? 5.746 1.693 -13.292 1.00 89.06 317 LEU A CA 1
ATOM 2511 C C . LEU A 1 317 ? 7.106 1.808 -12.583 1.00 89.06 317 LEU A C 1
ATOM 2513 O O . LEU A 1 317 ? 7.515 0.882 -11.884 1.00 89.06 317 LEU A O 1
ATOM 2517 N N . ALA A 1 318 ? 7.789 2.946 -12.735 1.00 90.12 318 ALA A N 1
ATOM 2518 C CA . ALA A 1 318 ? 9.056 3.214 -12.057 1.00 90.12 318 ALA A CA 1
ATOM 2519 C C . ALA A 1 318 ? 8.877 3.247 -10.534 1.00 90.12 318 ALA A C 1
ATOM 2521 O O . ALA A 1 318 ? 9.651 2.617 -9.818 1.00 90.12 318 ALA A O 1
ATOM 2522 N N . GLU A 1 319 ? 7.813 3.892 -10.049 1.00 91.94 319 GLU A N 1
ATOM 2523 C CA . GLU A 1 319 ? 7.474 3.941 -8.623 1.00 91.94 319 GLU A CA 1
ATOM 2524 C C . GLU A 1 319 ? 7.191 2.539 -8.051 1.00 91.94 319 GLU A C 1
ATOM 2526 O O . GLU A 1 319 ? 7.638 2.214 -6.949 1.00 91.94 319 GLU A O 1
ATOM 2531 N N . ARG A 1 320 ? 6.499 1.671 -8.804 1.00 93.50 320 ARG A N 1
ATOM 2532 C CA . ARG A 1 320 ? 6.243 0.268 -8.421 1.00 93.50 320 ARG A CA 1
ATOM 2533 C C . ARG A 1 320 ? 7.531 -0.548 -8.342 1.00 93.50 320 ARG A C 1
ATOM 2535 O O . ARG A 1 320 ? 7.736 -1.255 -7.356 1.00 93.50 320 ARG A O 1
ATOM 2542 N N . ILE A 1 321 ? 8.414 -0.422 -9.334 1.00 93.38 321 ILE A N 1
ATOM 2543 C CA . ILE A 1 321 ? 9.730 -1.082 -9.336 1.00 93.38 321 ILE A CA 1
ATOM 2544 C C . ILE A 1 321 ? 10.578 -0.589 -8.159 1.00 93.38 321 ILE A C 1
ATOM 2546 O O . ILE A 1 321 ? 11.155 -1.399 -7.433 1.00 93.38 321 ILE A O 1
ATOM 2550 N N . TRP A 1 322 ? 10.624 0.727 -7.941 1.00 93.69 322 TRP A N 1
ATOM 2551 C CA . TRP A 1 322 ? 11.341 1.333 -6.824 1.00 93.69 322 TRP A CA 1
ATOM 2552 C C . TRP A 1 322 ? 10.809 0.828 -5.479 1.00 93.69 322 TRP A C 1
ATOM 2554 O O . TRP A 1 322 ? 11.591 0.367 -4.650 1.00 93.69 322 TRP A O 1
ATOM 2564 N N . SER A 1 323 ? 9.487 0.813 -5.291 1.00 94.31 323 SER A N 1
ATOM 2565 C CA . SER A 1 323 ? 8.849 0.316 -4.064 1.00 94.31 323 SER A CA 1
ATOM 2566 C C . SER A 1 323 ? 9.220 -1.146 -3.795 1.00 94.31 323 SER A C 1
ATOM 2568 O O . SER A 1 323 ? 9.651 -1.491 -2.697 1.00 94.31 323 SER A O 1
ATOM 2570 N N . LEU A 1 324 ? 9.138 -2.010 -4.810 1.00 93.94 324 LEU A N 1
ATOM 2571 C CA . LEU A 1 324 ? 9.533 -3.414 -4.680 1.00 93.94 324 LEU A CA 1
ATOM 2572 C C . LEU A 1 324 ? 11.013 -3.573 -4.322 1.00 93.94 324 LEU A C 1
ATOM 2574 O O . LEU A 1 324 ? 11.354 -4.374 -3.452 1.00 93.94 324 LEU A O 1
ATOM 2578 N N . TYR A 1 325 ? 11.893 -2.802 -4.961 1.00 92.81 325 TYR A N 1
ATOM 2579 C CA . TYR A 1 325 ? 13.320 -2.827 -4.661 1.00 92.81 325 TYR A CA 1
ATOM 2580 C C . TYR A 1 325 ? 13.592 -2.435 -3.206 1.00 92.81 325 TYR A C 1
ATOM 2582 O O . TYR A 1 325 ? 14.312 -3.145 -2.499 1.00 92.81 325 TYR A O 1
ATOM 2590 N N . ILE A 1 326 ? 12.987 -1.339 -2.744 1.00 92.38 326 ILE A N 1
ATOM 2591 C CA . ILE A 1 326 ? 13.164 -0.830 -1.385 1.00 92.38 326 ILE A CA 1
ATOM 2592 C C . ILE A 1 326 ? 12.788 -1.893 -0.348 1.00 92.38 326 ILE A C 1
ATOM 2594 O O . ILE A 1 326 ? 13.575 -2.150 0.554 1.00 92.38 326 ILE A O 1
ATOM 2598 N N . PHE A 1 327 ? 11.654 -2.582 -0.484 1.00 90.31 327 PHE A N 1
ATOM 2599 C CA . PHE A 1 327 ? 11.200 -3.507 0.564 1.00 90.31 327 PHE A CA 1
ATOM 2600 C C . PHE A 1 327 ? 11.708 -4.942 0.423 1.00 90.31 327 PHE A C 1
ATOM 2602 O O . PHE A 1 327 ? 11.909 -5.618 1.435 1.00 90.31 327 PHE A O 1
ATOM 2609 N N . HIS A 1 328 ? 11.955 -5.423 -0.797 1.00 88.06 328 HIS A N 1
ATOM 2610 C CA . HIS A 1 328 ? 12.365 -6.814 -1.008 1.00 88.06 328 HIS A CA 1
ATOM 2611 C C . HIS A 1 328 ? 13.861 -7.004 -1.236 1.00 88.06 328 HIS A C 1
ATOM 2613 O O . HIS A 1 328 ? 14.378 -8.073 -0.917 1.00 88.06 328 HIS A O 1
ATOM 2619 N N . VAL A 1 329 ? 14.564 -6.002 -1.768 1.00 86.75 329 VAL A N 1
ATOM 2620 C CA . VAL A 1 329 ? 16.011 -6.082 -2.015 1.00 86.75 329 VAL A CA 1
ATOM 2621 C C . VAL A 1 329 ? 16.752 -5.324 -0.920 1.00 86.75 329 VAL A C 1
ATOM 2623 O O . VAL A 1 329 ? 17.485 -5.931 -0.136 1.00 86.75 329 VAL A O 1
ATOM 2626 N N . PHE A 1 330 ? 16.503 -4.018 -0.816 1.00 83.00 330 PHE A N 1
ATOM 2627 C CA . PHE A 1 330 ? 17.227 -3.125 0.086 1.00 83.00 330 PHE A CA 1
ATOM 2628 C C . PHE A 1 330 ? 16.857 -3.364 1.559 1.00 83.00 330 PHE A C 1
ATOM 2630 O O . PHE A 1 330 ? 17.740 -3.497 2.396 1.00 83.00 330 PHE A O 1
ATOM 2637 N N . GLY A 1 331 ? 15.570 -3.501 1.881 1.00 71.38 331 GLY A N 1
ATOM 2638 C CA . GLY A 1 331 ? 15.033 -3.635 3.244 1.00 71.38 331 GLY A CA 1
ATOM 2639 C C . GLY A 1 331 ? 14.893 -5.063 3.768 1.00 71.38 331 GLY A C 1
ATOM 2640 O O . GLY A 1 331 ? 14.340 -5.271 4.850 1.00 71.38 331 GLY A O 1
ATOM 2641 N N . SER A 1 332 ? 15.397 -6.058 3.034 1.00 65.81 332 SER A N 1
ATOM 2642 C CA . SER A 1 332 ? 15.244 -7.485 3.360 1.00 65.81 332 SER A CA 1
ATOM 2643 C C . SER A 1 332 ? 15.768 -7.877 4.754 1.00 65.81 332 SER A C 1
ATOM 2645 O O . SER A 1 332 ? 15.266 -8.825 5.354 1.00 65.81 332 SER A O 1
ATOM 2647 N N . HIS A 1 333 ? 16.724 -7.131 5.310 1.00 54.06 333 HIS A N 1
ATOM 2648 C CA . HIS A 1 333 ? 17.273 -7.349 6.652 1.00 54.06 333 HIS A CA 1
ATOM 2649 C C . HIS A 1 333 ? 16.457 -6.674 7.771 1.00 54.06 333 HIS A C 1
ATOM 2651 O O . HIS A 1 333 ? 16.443 -7.167 8.896 1.00 54.06 333 HIS A O 1
ATOM 2657 N N . VAL A 1 334 ? 15.739 -5.587 7.465 1.00 54.16 334 VAL A N 1
ATOM 2658 C CA . VAL A 1 334 ? 14.918 -4.833 8.432 1.00 54.16 334 VAL A CA 1
ATOM 2659 C C . VAL A 1 334 ? 13.524 -5.453 8.578 1.00 54.16 334 VAL A C 1
ATOM 2661 O O . VAL A 1 334 ? 12.991 -5.532 9.679 1.00 54.16 334 VAL A O 1
ATOM 2664 N N . MET A 1 335 ? 12.946 -5.958 7.481 1.00 54.62 335 MET A N 1
ATOM 2665 C CA . MET A 1 335 ? 11.555 -6.446 7.445 1.00 54.62 335 MET A CA 1
ATOM 2666 C C . MET A 1 335 ? 11.362 -7.892 7.914 1.00 54.62 335 MET A C 1
ATOM 2668 O O . MET A 1 335 ? 10.242 -8.293 8.230 1.00 54.62 335 MET A O 1
ATOM 2672 N N . TYR A 1 336 ? 12.431 -8.692 7.942 1.00 52.62 336 TYR A N 1
ATOM 2673 C CA . TYR A 1 336 ? 12.352 -10.132 8.216 1.00 52.62 336 TYR A CA 1
ATOM 2674 C C . TYR A 1 336 ? 13.082 -10.576 9.488 1.00 52.62 336 TYR A C 1
ATOM 2676 O O . TYR A 1 336 ? 13.167 -11.778 9.735 1.00 52.62 336 TYR A O 1
ATOM 2684 N N . GLY A 1 337 ? 13.551 -9.624 10.298 1.00 38.88 337 GLY A N 1
ATOM 2685 C CA . GLY A 1 337 ? 14.305 -9.890 11.516 1.00 38.88 337 GLY A CA 1
ATOM 2686 C C . GLY A 1 337 ? 15.711 -10.400 11.209 1.00 38.88 337 GLY A C 1
ATOM 2687 O O . GLY A 1 337 ? 15.903 -11.488 10.665 1.00 38.88 337 GLY A O 1
ATOM 2688 N N . ALA A 1 338 ? 16.716 -9.629 11.611 1.00 30.12 338 ALA A N 1
ATOM 2689 C CA . ALA A 1 338 ? 18.056 -10.148 11.808 1.00 30.12 338 ALA A CA 1
ATOM 2690 C C . ALA A 1 338 ? 18.039 -11.117 13.004 1.00 30.12 338 ALA A C 1
ATOM 2692 O O . ALA A 1 338 ? 18.375 -10.752 14.124 1.00 30.12 338 ALA A O 1
ATOM 2693 N N . ASN A 1 339 ? 17.663 -12.373 12.771 1.00 35.22 339 ASN A N 1
ATOM 2694 C CA . ASN A 1 339 ? 18.278 -13.452 13.531 1.00 35.22 339 ASN A CA 1
ATOM 2695 C C . ASN A 1 339 ? 19.686 -13.605 12.957 1.00 35.22 339 ASN A C 1
ATOM 2697 O O . ASN A 1 339 ? 19.832 -14.236 11.911 1.00 35.22 339 ASN A O 1
ATOM 2701 N N . ASN A 1 340 ? 20.658 -12.913 13.563 1.00 27.55 340 ASN A N 1
ATOM 2702 C CA . ASN A 1 340 ? 22.058 -13.323 13.753 1.00 27.55 340 ASN A CA 1
ATOM 2703 C C . ASN A 1 340 ? 22.949 -12.101 14.041 1.00 27.55 340 ASN A C 1
ATOM 2705 O O . ASN A 1 340 ? 23.445 -11.457 13.117 1.00 27.55 340 ASN A O 1
ATOM 2709 N N . ALA A 1 341 ? 23.180 -11.838 15.327 1.00 29.97 341 ALA A N 1
ATOM 2710 C CA . ALA A 1 341 ? 24.509 -11.895 15.940 1.00 29.97 341 ALA A CA 1
ATOM 2711 C C . ALA A 1 341 ? 24.339 -12.096 17.450 1.00 29.97 341 ALA A C 1
ATOM 2713 O O . ALA A 1 341 ? 23.613 -11.280 18.061 1.00 29.97 341 ALA A O 1
#

Organism: Salix viminalis (NCBI:txid40686)

Sequence (341 aa):
MELEMISESNHDCLSVYLNKLKPQNPQLDLVLERRGFVKDSMVLSEEISQTVRFGRSTDDDLTKLTLQEVFKRQSAVSCISTLETGLDVLSNAIRCSRGTESDSSFLEEQLKLDGAPSSVGEIEQLADFVTWNHWKSKMVSYFLDKRTIRLVSGASMMFSAPMMQWRQVFERLNTSADCNDDGSSEIVELLLLGCIASKWNCLIEYATSISYFSATISKLYYEVCMLIGRAQGFHSSERATNSKESDILEYLARLLGDRLPLLWKQSPILVAVAIPFWSPLLRLYLSEIETQFKGDSSAQRCCSCIQDRKQHKDCELAERIWSLYIFHVFGSHVMYGANNA

Secondary structure (DSSP, 8-state):
---------SS-HHHHHHHHHS------------------------------------HHHHHHHHHHHHHHHHHHHHHHHHHHHHHHHHHHHHHHTT--THHHHHHHHHHHHS-S--SHHHHHHHHHHHHHHHHHHHHHHHHT-HHHHHHHHHHHHHHHS-HHHHHHHHHHHHTT-TT-HHHHHHHHHHHHHHHHGGGHHHHHHHHHHPPP----HHHHHHHHHHHHHHHTT---------HHHHHHHHHHHHHHTT-THHHHHS-HHHHHHHS-TTSHHHHHHHHHHHHHHHT---SS-S----SS-----SSHHHHHHHHHIIIIIITHHHHS-----

InterPro domains:
  IPR035428 Fanconi anemia group F protein [PTHR14449] (1-319)